Protein AF-A0AA88HJA5-F1 (afdb_monomer)

Solvent-accessible surface area (backbone atoms only — not comparable to full-atom values): 11827 Å² total; per-residue (Å²): 133,82,81,78,79,84,72,50,77,48,77,39,86,46,43,47,60,49,32,74,74,65,33,65,69,55,46,52,52,50,52,52,52,41,51,73,68,62,37,47,78,47,66,40,71,58,68,89,82,52,56,72,67,58,53,48,54,54,54,68,77,39,54,64,48,77,47,80,49,79,49,96,87,49,97,59,34,34,37,38,39,40,39,51,43,95,86,70,41,35,39,40,37,33,29,37,43,42,78,40,100,86,78,40,80,72,48,76,45,82,77,46,77,47,76,45,70,77,76,69,72,77,68,72,98,53,102,60,85,88,72,77,50,76,65,54,52,49,50,60,73,65,59,78,62,94,78,69,75,83,80,84,87,80,76,99,63,89,83,72,84,82,82,75,86,51,102,78,62,72,76,71,79,72,57,88,64,78,79,66,80,128

Foldseek 3Di:
DDPPPDAAEAEAAAPLVVCVVPNLVVSVVVVVVCVVVVHHYHHDYDCVSDDPVSVVVVVVPDQKDKDWDDDPPDPWTKIWIWGQDPVRKIKIWIWTFDQDPPPGTDDIDTPDIDTDPVPVPPPPPDPDDPDDDPVRVVVVVVDDDPPPDDPDDDDPDPPDPDDDDDPPPPPPPVPVCPPPDD

Mean predicted aligned error: 17.74 Å

Radius of gyration: 27.45 Å; Cα contacts (8 Å, |Δi|>4): 167; chains: 1; bounding box: 59×67×68 Å

Sequence (182 aa):
MQDVEERTLVIFDSLTTLIMSYGNEKVMSLLQVLLKAKAMIVGLVHPECHTAEFVSELMYISDCSVISKKRLNSNSNWIQIRWKKPSGKVTVQVESYKLDDLAGLVSSNVIGKEEQNDENEILPFSTFRLALSEKEELDRKQVVLPFTKKSIESQKTSSQIFYEPDAGDDFDEEDPDEDLTF

InterPro domains:
  IPR019519 Elongator complex protein 5 [PF10483] (78-164)
  IPR019519 Elongator complex protein 5 [PTHR15641] (5-180)
  IPR027417 P-loop containing nucleoside triphosphate hydrolase [G3DSA:3.40.50.300] (2-104)

Organism: Artemia franciscana (NCBI:txid6661)

Nearest PDB structures (foldseek):
  3nm7-assembly2_D  TM=6.108E-01  e=2.984E-01  Borreliella burgdorferi
  3od9-assembly1_B  TM=6.433E-01  e=8.656E-01  Aeromonas hydrophila subsp. hydrophila ATCC 7966
  7wzf-assembly1_A  TM=3.821E-01  e=1.029E-01  Streptomyces yunnanensis
  3nm7-assembly1_A  TM=4.440E-01  e=2.651E-01  Borreliella burgdorferi
  2xlb-assembly1_G  TM=5.382E-01  e=1.097E+00  Bacillus pumilus

pLDDT: mean 77.69, std 16.23, range [39.53, 96.19]

Structure (mmCIF, N/CA/C/O backbone):
data_AF-A0AA88HJA5-F1
#
_entry.id   AF-A0AA88HJA5-F1
#
loop_
_atom_site.group_PDB
_atom_site.id
_atom_site.type_symbol
_atom_site.label_atom_id
_atom_site.label_alt_id
_atom_site.label_comp_id
_atom_site.label_asym_id
_atom_site.label_entity_id
_atom_site.label_seq_id
_atom_site.pdbx_PDB_ins_code
_atom_site.Cartn_x
_atom_site.Cartn_y
_atom_site.Cartn_z
_atom_site.occupancy
_atom_site.B_iso_or_equiv
_atom_site.auth_seq_id
_atom_site.auth_comp_id
_atom_site.auth_asym_id
_atom_site.auth_atom_id
_atom_site.pdbx_PDB_model_num
ATOM 1 N N . MET A 1 1 ? -13.374 -23.616 21.818 1.00 39.53 1 MET A N 1
ATOM 2 C CA . MET A 1 1 ? -13.011 -23.797 20.399 1.00 39.53 1 MET A CA 1
ATOM 3 C C . MET A 1 1 ? -12.981 -22.399 19.819 1.00 39.53 1 MET A C 1
ATOM 5 O O . MET A 1 1 ? -14.013 -21.751 19.845 1.00 39.53 1 MET A O 1
ATOM 9 N N . GLN A 1 2 ? -11.798 -21.874 19.505 1.00 44.94 2 GLN A N 1
ATOM 10 C CA . GLN A 1 2 ? -11.658 -2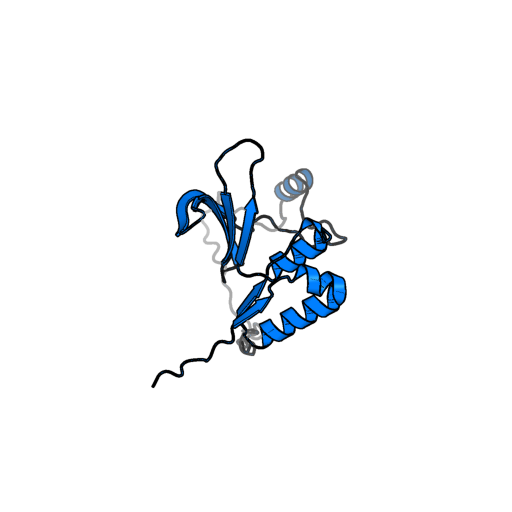0.556 18.883 1.00 44.94 2 GLN A CA 1
ATOM 11 C C . GLN A 1 2 ? -12.093 -20.699 17.425 1.00 44.94 2 GLN A C 1
ATOM 13 O O . GLN A 1 2 ? -11.523 -21.533 16.722 1.00 44.94 2 GLN A O 1
ATOM 18 N N . ASP A 1 3 ? -13.108 -19.942 17.009 1.00 48.34 3 ASP A N 1
ATOM 19 C CA . ASP A 1 3 ? -13.440 -19.782 15.595 1.00 48.34 3 ASP A CA 1
ATOM 20 C C . ASP A 1 3 ? -12.197 -19.262 14.875 1.00 48.34 3 ASP A C 1
ATOM 22 O O . ASP A 1 3 ? -11.698 -18.169 15.152 1.00 48.34 3 ASP A O 1
ATOM 26 N N . VAL A 1 4 ? -11.646 -20.084 13.987 1.00 58.47 4 VAL A N 1
ATOM 27 C CA . VAL A 1 4 ? -10.611 -19.646 13.059 1.00 58.47 4 VAL A CA 1
ATOM 28 C C . VAL A 1 4 ? -11.352 -18.877 11.973 1.00 58.47 4 VAL A C 1
ATOM 30 O O . VAL A 1 4 ? -11.908 -19.485 11.064 1.00 58.47 4 VAL A O 1
ATOM 33 N N . GLU A 1 5 ? -11.422 -17.550 12.105 1.00 69.00 5 GLU A N 1
ATOM 34 C CA . GLU A 1 5 ? -11.917 -16.675 11.037 1.00 69.00 5 GLU A CA 1
ATOM 35 C C . GLU A 1 5 ? -11.123 -16.965 9.756 1.00 69.00 5 GLU A C 1
ATOM 37 O O . GLU A 1 5 ? -9.925 -16.677 9.661 1.00 69.00 5 GLU A O 1
ATOM 42 N N . GLU A 1 6 ? -11.787 -17.559 8.770 1.00 77.25 6 GLU A N 1
ATOM 43 C CA . GLU A 1 6 ? -11.203 -17.844 7.468 1.00 77.25 6 GLU A CA 1
ATOM 44 C C . GLU A 1 6 ? -10.987 -16.517 6.725 1.00 77.25 6 GLU A C 1
ATOM 46 O O . GLU A 1 6 ? -11.921 -15.883 6.235 1.00 77.25 6 GLU A O 1
ATOM 51 N N . ARG A 1 7 ? -9.737 -16.040 6.693 1.00 82.12 7 ARG A N 1
ATOM 52 C CA . ARG A 1 7 ? -9.374 -14.796 6.002 1.00 82.12 7 ARG A CA 1
ATOM 53 C C . ARG A 1 7 ? -9.074 -15.080 4.537 1.00 82.12 7 ARG A C 1
ATOM 55 O O . ARG A 1 7 ? -8.151 -15.824 4.218 1.00 82.12 7 ARG A O 1
ATOM 62 N N . THR A 1 8 ? -9.820 -14.437 3.643 1.00 92.19 8 THR A N 1
ATOM 63 C CA . THR A 1 8 ? -9.588 -14.533 2.195 1.00 92.19 8 THR A CA 1
ATOM 64 C C . THR A 1 8 ? -8.423 -13.629 1.788 1.00 92.19 8 THR A C 1
ATOM 66 O O . THR A 1 8 ? -8.446 -12.432 2.071 1.00 92.19 8 THR A O 1
ATOM 69 N N . LEU A 1 9 ? -7.419 -14.190 1.106 1.00 94.62 9 LEU A N 1
ATOM 70 C CA . LEU A 1 9 ? -6.312 -13.449 0.495 1.00 94.62 9 LEU A CA 1
ATOM 71 C C . LEU A 1 9 ? -6.542 -13.336 -1.015 1.00 94.62 9 LEU A C 1
ATOM 73 O O . LEU A 1 9 ? -6.629 -14.345 -1.712 1.00 94.62 9 LEU A O 1
ATOM 77 N N . VAL A 1 10 ? -6.601 -12.108 -1.520 1.00 95.56 10 VAL A N 1
ATOM 78 C CA . VAL A 1 10 ? -6.720 -11.799 -2.946 1.00 95.56 10 VAL A CA 1
ATOM 79 C C . VAL A 1 10 ? -5.416 -11.171 -3.418 1.00 95.56 10 VAL A C 1
ATOM 81 O O . VAL A 1 10 ? -4.994 -10.134 -2.905 1.00 95.56 10 VAL A O 1
ATOM 84 N N . ILE A 1 11 ? -4.779 -11.802 -4.403 1.00 96.19 11 ILE A N 1
ATOM 85 C CA . ILE A 1 11 ? -3.526 -11.324 -4.989 1.00 96.19 11 ILE A CA 1
ATOM 86 C C . ILE A 1 11 ? -3.795 -10.879 -6.422 1.00 96.19 11 ILE A C 1
ATOM 88 O O . ILE A 1 11 ? -4.218 -11.677 -7.256 1.00 96.19 11 ILE A O 1
ATOM 92 N N . PHE A 1 12 ? -3.522 -9.609 -6.699 1.00 95.50 12 PHE A N 1
ATOM 93 C CA . PHE A 1 12 ? -3.486 -9.050 -8.042 1.00 95.50 12 PHE A CA 1
ATOM 94 C C . PHE A 1 12 ? -2.036 -9.019 -8.523 1.00 95.50 12 PHE A C 1
ATOM 96 O O . PHE A 1 12 ? -1.192 -8.328 -7.950 1.00 95.50 12 PHE A O 1
ATOM 103 N N . ASP A 1 13 ? -1.756 -9.757 -9.591 1.00 93.06 13 ASP A N 1
ATOM 104 C CA . ASP A 1 13 ? -0.453 -9.767 -10.258 1.00 93.06 13 ASP A CA 1
ATOM 105 C C . ASP A 1 13 ? -0.065 -8.378 -10.785 1.00 93.06 13 ASP A C 1
ATOM 107 O O 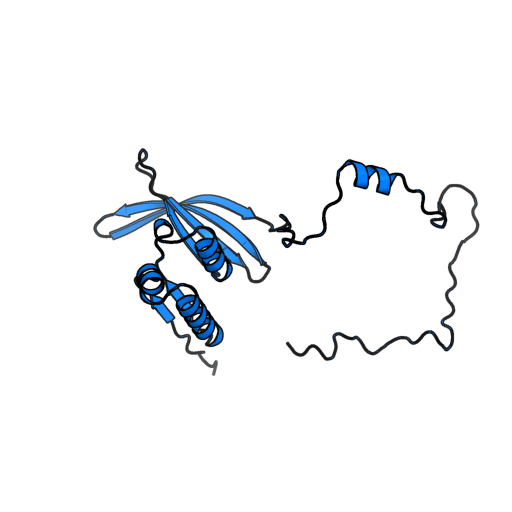. ASP A 1 13 ? 1.091 -7.983 -10.678 1.00 93.06 13 ASP A O 1
ATOM 111 N N . SER A 1 14 ? -1.038 -7.628 -11.310 1.00 94.81 14 SER A N 1
ATOM 112 C CA . SER A 1 14 ? -0.895 -6.253 -11.782 1.00 94.81 14 SER A CA 1
ATOM 113 C C . SER A 1 14 ? -2.222 -5.500 -11.653 1.00 94.81 14 SER A C 1
ATOM 115 O O . SER A 1 14 ? -3.123 -5.617 -12.490 1.00 94.81 14 SER A O 1
ATOM 117 N N . LEU A 1 15 ? -2.333 -4.649 -10.630 1.00 95.44 15 LEU A N 1
ATOM 118 C CA . LEU A 1 15 ? -3.435 -3.689 -10.539 1.00 95.44 15 LEU A CA 1
ATOM 119 C C . LEU A 1 15 ? -3.383 -2.691 -11.695 1.00 95.44 15 LEU A C 1
ATOM 121 O O . LEU A 1 15 ? -4.433 -2.290 -12.188 1.00 95.44 15 LEU A O 1
ATOM 125 N N . THR A 1 16 ? -2.191 -2.340 -12.182 1.00 96.00 16 THR A N 1
ATOM 126 C CA . THR A 1 16 ? -2.025 -1.430 -13.324 1.00 96.00 16 THR A CA 1
ATOM 127 C C . THR A 1 16 ? -2.775 -1.917 -14.557 1.00 96.00 16 THR A C 1
ATOM 129 O O . THR A 1 16 ? -3.513 -1.147 -15.169 1.00 96.00 16 THR A O 1
ATOM 132 N N . THR A 1 17 ? -2.668 -3.203 -14.890 1.00 95.75 17 THR A N 1
ATOM 133 C CA . THR A 1 17 ? -3.371 -3.782 -16.043 1.00 95.75 17 THR A CA 1
ATOM 134 C C . THR A 1 17 ? -4.886 -3.714 -15.861 1.00 95.75 17 THR A C 1
ATOM 136 O O . THR A 1 17 ? -5.613 -3.396 -16.806 1.00 95.75 17 THR A O 1
ATOM 139 N N . LEU A 1 18 ? -5.369 -3.957 -14.641 1.00 95.38 18 LEU A N 1
ATOM 140 C CA . LEU A 1 18 ? -6.788 -3.873 -14.311 1.00 95.38 18 LEU A CA 1
ATOM 141 C C . LEU A 1 18 ? -7.307 -2.432 -14.430 1.00 95.38 18 LEU A C 1
ATOM 143 O O . LEU A 1 18 ? -8.339 -2.197 -15.058 1.00 95.38 18 LEU A O 1
ATOM 147 N N . ILE A 1 19 ? -6.558 -1.468 -13.890 1.00 95.94 19 ILE A N 1
ATOM 148 C CA . ILE A 1 19 ? -6.876 -0.036 -13.939 1.00 95.94 19 ILE A CA 1
ATOM 149 C C . ILE A 1 19 ? -6.921 0.447 -15.390 1.00 95.94 19 ILE A C 1
ATOM 151 O O . ILE A 1 19 ? -7.875 1.112 -15.785 1.00 95.94 19 ILE A O 1
ATOM 155 N N . MET A 1 20 ? -5.943 0.062 -16.213 1.00 95.19 20 MET A N 1
ATOM 156 C CA . MET A 1 20 ? -5.907 0.435 -17.630 1.00 95.19 20 MET A CA 1
ATOM 157 C C . MET A 1 20 ? -7.040 -0.199 -18.450 1.00 95.19 20 MET A C 1
ATOM 159 O O . MET A 1 20 ? -7.506 0.408 -19.409 1.00 95.19 20 MET A O 1
ATOM 163 N N . SER A 1 21 ? -7.491 -1.403 -18.084 1.00 95.62 21 SER A N 1
ATOM 164 C CA . SER A 1 21 ? -8.523 -2.130 -18.838 1.00 95.62 21 SER A CA 1
ATOM 165 C C . SER A 1 21 ? -9.946 -1.707 -18.467 1.00 95.62 21 SER A C 1
ATOM 167 O O . SER A 1 21 ? -10.818 -1.635 -19.332 1.00 95.62 21 SER A O 1
ATOM 169 N N . TYR A 1 22 ? -10.199 -1.443 -17.182 1.00 95.56 22 TYR A N 1
ATOM 170 C CA . TYR A 1 22 ? -11.547 -1.207 -16.654 1.00 95.56 22 TYR A CA 1
ATOM 171 C C . TYR A 1 22 ? -11.779 0.228 -16.164 1.00 95.56 22 TYR A C 1
ATOM 173 O O . TYR A 1 22 ? -12.934 0.617 -15.973 1.00 95.56 22 TYR A O 1
ATOM 181 N N . GLY A 1 23 ? -10.718 1.022 -16.008 1.00 94.56 23 GLY A N 1
ATOM 182 C CA . GLY A 1 23 ? -10.760 2.392 -15.506 1.00 94.56 23 GLY A CA 1
ATOM 183 C C . GLY A 1 23 ? -10.659 2.493 -13.981 1.00 94.56 23 GLY A C 1
ATOM 184 O O . GLY A 1 23 ? -10.998 1.564 -13.243 1.00 94.56 23 GLY A O 1
ATOM 185 N N . ASN A 1 24 ? -10.218 3.664 -13.514 1.00 94.38 24 ASN A N 1
ATOM 186 C CA . ASN A 1 24 ? -9.942 3.963 -12.105 1.00 94.38 24 ASN A CA 1
ATOM 187 C C . ASN A 1 24 ? -11.153 3.694 -11.194 1.00 94.38 24 ASN A C 1
ATOM 189 O O . ASN A 1 24 ? -11.035 2.980 -10.201 1.00 94.38 24 ASN A O 1
ATOM 193 N N . GLU A 1 25 ? -12.331 4.208 -11.560 1.00 94.38 25 GLU A N 1
ATOM 194 C CA . GLU A 1 25 ? -13.544 4.133 -10.730 1.00 94.38 25 GLU A CA 1
ATOM 195 C C . GLU A 1 25 ? -13.999 2.693 -10.471 1.00 94.38 25 GLU A C 1
ATOM 197 O O . GLU A 1 25 ? -14.342 2.328 -9.343 1.00 94.38 25 GLU A O 1
ATOM 202 N N . LYS A 1 26 ? -13.973 1.846 -11.510 1.00 95.56 26 LYS A N 1
ATOM 203 C CA . LYS A 1 26 ? -14.399 0.446 -11.397 1.00 95.56 26 LYS A CA 1
ATOM 204 C C . LYS A 1 26 ? -13.441 -0.357 -10.531 1.00 95.56 26 LYS A C 1
ATOM 206 O O . LYS A 1 26 ? -13.893 -1.153 -9.711 1.00 95.56 26 LYS A O 1
ATOM 211 N N . VAL A 1 27 ? -12.136 -0.138 -10.691 1.00 95.88 27 VAL A N 1
ATOM 212 C CA . VAL A 1 27 ? -11.130 -0.831 -9.880 1.00 95.88 27 VAL A CA 1
ATOM 213 C C . VAL A 1 27 ? -11.191 -0.379 -8.427 1.00 95.88 27 VAL A C 1
ATOM 215 O O . VAL A 1 27 ? -11.201 -1.227 -7.542 1.00 95.88 27 VAL A O 1
ATOM 218 N N . MET A 1 28 ? -11.325 0.919 -8.158 1.00 94.75 28 MET A N 1
ATOM 219 C CA . MET A 1 28 ? -11.487 1.410 -6.786 1.00 94.75 28 MET A CA 1
ATOM 220 C C . MET A 1 28 ? -12.757 0.865 -6.132 1.00 94.75 28 MET A C 1
ATOM 222 O O . MET A 1 28 ? -12.713 0.420 -4.986 1.00 94.75 28 MET A O 1
ATOM 226 N N . SER A 1 29 ? -13.865 0.806 -6.873 1.00 95.50 29 SER A N 1
ATOM 227 C CA . SER A 1 29 ? -15.107 0.194 -6.389 1.00 95.50 29 SER A CA 1
ATOM 228 C C . SER A 1 29 ? -14.917 -1.290 -6.058 1.00 95.50 29 SER A C 1
ATOM 230 O O . SER A 1 29 ? -15.365 -1.748 -5.009 1.00 95.50 29 SER A O 1
ATOM 232 N N . LEU A 1 30 ? -14.209 -2.043 -6.909 1.00 95.94 30 LEU A N 1
ATOM 233 C CA . LEU A 1 30 ? -13.868 -3.445 -6.651 1.00 95.94 30 LEU A CA 1
ATOM 234 C C . LEU A 1 30 ? -13.026 -3.597 -5.377 1.00 95.94 30 LEU A C 1
ATOM 236 O O . LEU A 1 30 ? -13.350 -4.429 -4.531 1.00 95.94 30 LEU A O 1
ATOM 240 N N . LEU A 1 31 ? -11.976 -2.786 -5.218 1.00 95.38 31 LEU A N 1
ATOM 241 C CA . LEU A 1 31 ? -11.118 -2.815 -4.031 1.00 95.38 31 LEU A CA 1
ATOM 242 C C . LEU A 1 31 ? -11.922 -2.516 -2.763 1.00 95.38 31 LEU A C 1
ATOM 244 O O . LEU A 1 31 ? -11.797 -3.237 -1.779 1.00 95.38 31 LEU A O 1
ATOM 248 N N . GLN A 1 32 ? -12.811 -1.523 -2.796 1.00 94.12 32 GLN A N 1
ATOM 249 C CA . GLN A 1 32 ? -13.690 -1.210 -1.668 1.00 94.12 32 GLN A CA 1
ATOM 250 C C . GLN A 1 32 ? -14.650 -2.355 -1.327 1.00 94.12 32 GLN A C 1
ATOM 252 O O . GLN A 1 32 ? -14.888 -2.615 -0.150 1.00 94.12 32 GLN A O 1
ATOM 257 N N . VAL A 1 33 ? -15.203 -3.052 -2.325 1.00 95.25 33 VAL A N 1
ATOM 258 C CA . VAL A 1 33 ? -16.059 -4.229 -2.091 1.00 95.25 33 VAL A CA 1
ATOM 259 C C . VAL A 1 33 ? -15.271 -5.346 -1.406 1.00 95.25 33 VAL A C 1
ATOM 261 O O . VAL A 1 33 ? -15.756 -5.927 -0.437 1.00 95.25 33 VAL A O 1
ATOM 264 N N . LEU A 1 34 ? -14.043 -5.611 -1.856 1.00 94.12 34 LEU A N 1
ATOM 265 C CA . LEU A 1 34 ? -13.167 -6.615 -1.248 1.00 94.12 34 LEU A CA 1
ATOM 266 C C . LEU A 1 34 ? -12.757 -6.236 0.184 1.00 94.12 34 LEU A C 1
ATOM 268 O O . LEU A 1 34 ? -12.796 -7.082 1.076 1.00 94.12 34 LEU A O 1
ATOM 272 N N . LEU A 1 35 ? -12.441 -4.961 0.426 1.00 91.19 35 LEU A N 1
ATOM 273 C CA . LEU A 1 35 ? -12.139 -4.447 1.765 1.00 91.19 35 LEU A CA 1
ATOM 274 C C . LEU A 1 35 ? -13.346 -4.578 2.707 1.00 91.19 35 LEU A C 1
ATOM 276 O O . LEU A 1 35 ? -13.196 -5.038 3.836 1.00 91.19 35 LEU A O 1
ATOM 280 N N . LYS A 1 36 ? -14.561 -4.254 2.237 1.00 91.75 36 LYS A N 1
ATOM 281 C CA . LYS A 1 36 ? -15.810 -4.454 2.999 1.00 91.75 36 LYS A CA 1
ATOM 282 C C . LYS A 1 36 ? -16.066 -5.926 3.322 1.00 91.75 36 LYS A C 1
ATOM 284 O O . LYS A 1 36 ? -16.587 -6.234 4.388 1.00 91.75 36 LYS A O 1
ATOM 289 N N . ALA A 1 37 ? -15.660 -6.832 2.434 1.00 91.62 37 ALA A N 1
ATOM 290 C CA . ALA A 1 37 ? -15.698 -8.273 2.665 1.00 91.62 37 ALA A CA 1
ATOM 291 C C . ALA A 1 37 ? -14.581 -8.779 3.603 1.00 91.62 37 ALA A C 1
ATOM 293 O O . ALA A 1 37 ? -14.423 -9.988 3.756 1.00 91.62 37 ALA A O 1
ATOM 294 N N . LYS A 1 38 ? -13.803 -7.880 4.229 1.00 90.06 38 LYS A N 1
ATOM 295 C CA . LYS A 1 38 ? -12.662 -8.191 5.106 1.00 90.06 38 LYS A CA 1
ATOM 296 C C . LYS A 1 38 ? -11.577 -9.041 4.420 1.00 90.06 38 LYS A C 1
ATOM 298 O O . LYS A 1 38 ? -10.855 -9.783 5.088 1.00 90.06 38 LYS A O 1
ATOM 303 N N . ALA A 1 39 ? -11.449 -8.941 3.094 1.00 92.31 39 ALA A N 1
ATOM 304 C CA . ALA A 1 39 ? -10.396 -9.627 2.354 1.00 92.31 39 ALA A CA 1
ATOM 305 C C . ALA A 1 39 ? -9.048 -8.909 2.527 1.00 92.31 39 ALA A C 1
ATOM 307 O O . ALA A 1 39 ? -8.971 -7.681 2.494 1.00 92.31 39 ALA A O 1
ATOM 308 N N . MET A 1 40 ? -7.968 -9.681 2.655 1.00 93.31 40 MET A N 1
ATOM 309 C CA . MET A 1 40 ? -6.608 -9.161 2.552 1.00 93.31 40 MET A CA 1
ATOM 310 C C . MET A 1 40 ? -6.252 -9.023 1.075 1.00 93.31 40 MET A C 1
ATOM 312 O O . MET A 1 40 ? -6.361 -9.989 0.322 1.00 93.31 40 MET A O 1
ATOM 316 N N . ILE A 1 41 ? -5.823 -7.834 0.658 1.00 95.25 41 ILE A N 1
ATOM 317 C CA . ILE A 1 41 ? -5.521 -7.538 -0.743 1.00 95.25 41 ILE A CA 1
ATOM 318 C C . ILE A 1 41 ? -4.033 -7.242 -0.885 1.00 95.25 41 ILE A C 1
ATOM 320 O O . ILE A 1 41 ? -3.492 -6.394 -0.178 1.00 95.25 41 ILE A O 1
ATOM 324 N N . VAL A 1 42 ? -3.379 -7.913 -1.829 1.00 95.94 42 VAL A N 1
ATOM 325 C CA . VAL A 1 42 ? -1.999 -7.626 -2.235 1.00 95.94 42 VAL A CA 1
ATOM 326 C C . VAL A 1 42 ? -2.000 -7.357 -3.732 1.00 95.94 42 VAL A C 1
ATOM 328 O O . VAL A 1 42 ? -2.508 -8.168 -4.499 1.00 95.94 42 VAL A O 1
ATOM 331 N N . GLY A 1 43 ? -1.451 -6.222 -4.161 1.00 94.56 43 GLY A N 1
ATOM 332 C CA . GLY A 1 43 ? -1.435 -5.849 -5.573 1.00 94.56 43 GLY A CA 1
ATOM 333 C C . GLY A 1 43 ? -0.157 -5.130 -5.978 1.00 94.56 43 GLY A C 1
ATOM 334 O O . GLY A 1 43 ? 0.342 -4.281 -5.240 1.00 94.56 43 GLY A O 1
ATOM 335 N N . LEU A 1 44 ? 0.360 -5.461 -7.162 1.00 95.44 44 LEU A N 1
ATOM 336 C CA . LEU A 1 44 ? 1.473 -4.747 -7.788 1.00 95.44 44 LEU A CA 1
ATOM 337 C C . LEU A 1 44 ? 0.951 -3.556 -8.598 1.00 95.44 44 LEU A C 1
ATOM 339 O O . LEU A 1 44 ? 0.012 -3.696 -9.383 1.00 95.44 44 LEU A O 1
ATOM 343 N N . VAL A 1 45 ? 1.583 -2.395 -8.445 1.00 94.88 45 VAL A N 1
ATOM 344 C CA . VAL A 1 45 ? 1.233 -1.171 -9.176 1.00 94.88 45 VAL A CA 1
ATOM 345 C C . VAL A 1 45 ? 2.501 -0.562 -9.757 1.00 94.88 45 VAL A C 1
ATOM 347 O O . VAL A 1 45 ? 3.487 -0.384 -9.042 1.00 94.88 45 VAL A O 1
ATOM 350 N N . HIS A 1 46 ? 2.452 -0.202 -11.036 1.00 93.75 46 HIS A N 1
ATOM 351 C CA . HIS A 1 46 ? 3.448 0.630 -11.702 1.00 93.75 46 HIS A CA 1
ATOM 352 C C . HIS A 1 46 ? 2.975 2.091 -11.676 1.00 93.75 46 HIS A C 1
ATOM 354 O O . HIS A 1 46 ? 2.097 2.461 -12.464 1.00 93.75 46 HIS A O 1
ATOM 360 N N . PRO A 1 47 ? 3.483 2.929 -10.750 1.00 92.44 47 PRO A N 1
ATOM 361 C CA . PRO A 1 47 ? 2.982 4.290 -10.559 1.00 92.44 47 PRO A CA 1
ATOM 362 C C . PRO A 1 47 ? 3.189 5.182 -11.790 1.00 92.44 47 PRO A C 1
ATOM 364 O O . PRO A 1 47 ? 2.435 6.128 -11.984 1.00 92.44 47 PRO A O 1
ATOM 367 N N . GLU A 1 48 ? 4.156 4.865 -12.652 1.00 92.75 48 GLU A N 1
ATOM 368 C CA . GLU A 1 48 ? 4.446 5.603 -13.885 1.00 92.75 48 GLU A CA 1
ATOM 369 C C . GLU A 1 48 ? 3.325 5.498 -14.932 1.00 92.75 48 GLU A C 1
ATOM 371 O O . GLU A 1 48 ? 3.282 6.290 -15.872 1.00 92.75 48 GLU A O 1
ATOM 376 N N . CYS A 1 49 ? 2.414 4.532 -14.785 1.00 94.00 49 CYS A N 1
ATOM 377 C CA . CYS A 1 49 ? 1.282 4.327 -15.686 1.00 94.00 49 CYS A CA 1
ATOM 378 C C . CYS A 1 49 ? 0.013 5.091 -15.264 1.00 94.00 49 CYS A C 1
ATOM 380 O O . CYS A 1 49 ? -1.010 4.982 -15.942 1.00 94.00 49 CYS A O 1
ATOM 382 N N . HIS A 1 50 ? 0.049 5.838 -14.156 1.00 94.12 50 HIS A N 1
ATOM 383 C CA . HIS A 1 50 ? -1.123 6.482 -13.560 1.00 94.12 50 HIS A CA 1
ATOM 384 C C . HIS A 1 50 ? -0.845 7.945 -13.190 1.00 94.12 50 HIS A C 1
ATOM 386 O O . HIS A 1 50 ? 0.305 8.380 -13.131 1.00 94.12 50 HIS A O 1
ATOM 392 N N . THR A 1 51 ? -1.900 8.726 -12.938 1.00 94.00 51 THR A N 1
ATOM 393 C CA . THR A 1 51 ? -1.729 10.100 -12.448 1.00 94.00 51 THR A CA 1
ATOM 394 C C . THR A 1 51 ? -1.288 10.102 -10.986 1.00 94.00 51 THR A C 1
ATOM 396 O O . THR A 1 51 ? -1.605 9.190 -10.218 1.00 94.00 51 THR A O 1
ATOM 399 N N . ALA A 1 52 ? -0.564 11.148 -10.585 1.00 92.56 52 ALA A N 1
ATOM 400 C CA . ALA A 1 52 ? -0.097 11.289 -9.210 1.00 92.56 52 ALA A CA 1
ATOM 401 C C . ALA A 1 52 ? -1.258 11.374 -8.204 1.00 92.56 52 ALA A C 1
ATOM 403 O O . ALA A 1 52 ? -1.123 10.864 -7.089 1.00 92.56 52 ALA A O 1
ATOM 404 N N . GLU A 1 53 ? -2.401 11.961 -8.592 1.00 93.62 53 GLU A N 1
ATOM 405 C CA . GLU A 1 53 ? -3.587 11.995 -7.729 1.00 93.62 53 GLU A CA 1
ATOM 406 C C . GLU A 1 53 ? -4.101 10.578 -7.460 1.00 93.62 53 GLU A C 1
ATOM 408 O O . GLU A 1 53 ? -4.254 10.184 -6.307 1.00 93.62 53 GLU A O 1
ATOM 413 N N . PHE A 1 54 ? -4.259 9.766 -8.508 1.00 91.81 54 PHE A N 1
ATOM 414 C CA . PHE A 1 54 ? -4.779 8.408 -8.369 1.00 91.81 54 PHE A CA 1
ATOM 415 C C . PHE A 1 54 ? -3.845 7.490 -7.567 1.00 91.81 54 PHE A C 1
ATOM 417 O O . PHE A 1 54 ? -4.291 6.705 -6.732 1.00 91.81 54 PHE A O 1
ATOM 424 N N . VAL A 1 55 ? -2.528 7.601 -7.767 1.00 92.50 55 VAL A N 1
ATOM 425 C CA . VAL A 1 55 ? -1.553 6.852 -6.952 1.00 92.50 55 VAL A CA 1
ATOM 426 C C . VAL A 1 55 ? -1.653 7.260 -5.477 1.00 92.50 55 VAL A C 1
ATOM 428 O O . VAL A 1 55 ? -1.511 6.415 -4.594 1.00 92.50 55 VAL A O 1
ATOM 431 N N . SER A 1 56 ? -1.941 8.534 -5.199 1.00 91.62 56 SER A N 1
ATOM 432 C CA . SER A 1 56 ? -2.147 9.030 -3.834 1.00 91.62 56 SER A CA 1
ATOM 433 C C . SER A 1 56 ? -3.430 8.477 -3.207 1.00 91.62 56 SER A C 1
ATOM 435 O O . SER A 1 56 ? -3.397 8.060 -2.050 1.00 91.62 56 SER A O 1
ATOM 437 N N . GLU A 1 57 ? -4.525 8.385 -3.966 1.00 91.81 57 GLU A N 1
ATOM 438 C CA . GLU A 1 57 ? -5.764 7.720 -3.530 1.00 91.81 57 GLU A CA 1
ATOM 439 C C . GLU A 1 57 ? -5.532 6.240 -3.205 1.00 91.81 57 GLU A C 1
ATOM 441 O O . GLU A 1 57 ? -5.984 5.744 -2.170 1.00 91.81 57 GLU A O 1
ATOM 446 N N . LEU A 1 58 ? -4.772 5.537 -4.049 1.00 92.12 58 LEU A N 1
ATOM 447 C CA . LEU A 1 58 ? -4.450 4.128 -3.838 1.00 92.12 58 LEU A CA 1
ATOM 448 C C . LEU A 1 58 ? -3.580 3.922 -2.589 1.00 92.12 58 LEU A C 1
ATOM 450 O O . LEU A 1 58 ? -3.815 2.998 -1.813 1.00 92.12 58 LEU A O 1
ATOM 454 N N . MET A 1 59 ? -2.610 4.812 -2.352 1.00 90.62 59 MET A N 1
ATOM 455 C CA . MET A 1 59 ? -1.820 4.808 -1.117 1.00 90.62 59 MET A CA 1
ATOM 456 C C . MET A 1 59 ? -2.675 5.117 0.116 1.00 90.62 59 MET A C 1
ATOM 458 O O . MET A 1 59 ? -2.444 4.528 1.170 1.00 90.62 59 MET A O 1
ATOM 462 N N . TYR A 1 60 ? -3.660 6.010 -0.000 1.00 89.56 60 TYR A N 1
ATOM 463 C CA . TYR A 1 60 ? -4.529 6.398 1.111 1.00 89.56 60 TYR A CA 1
ATOM 464 C C . TYR A 1 60 ? -5.387 5.236 1.629 1.00 89.56 60 TYR A C 1
ATOM 466 O O . TYR A 1 60 ? -5.555 5.092 2.848 1.00 89.56 60 TYR A O 1
ATOM 474 N N . ILE A 1 61 ? -5.902 4.403 0.715 1.00 90.56 61 ILE A N 1
ATOM 475 C CA . ILE A 1 61 ? -6.688 3.211 1.066 1.00 90.56 61 ILE A CA 1
ATOM 476 C C . ILE A 1 61 ? -5.822 2.015 1.484 1.00 90.56 61 ILE A C 1
ATOM 478 O O . ILE A 1 61 ? -6.349 1.052 2.032 1.00 90.56 61 ILE A O 1
ATOM 482 N N . SER A 1 62 ? -4.513 2.050 1.219 1.00 91.38 62 SER A N 1
ATOM 483 C CA . SER A 1 62 ? -3.595 0.970 1.584 1.00 91.38 62 SER A CA 1
ATOM 484 C C . SER A 1 62 ? -3.133 1.078 3.040 1.00 91.38 62 SER A C 1
ATOM 486 O O . SER A 1 62 ? -2.715 2.145 3.493 1.00 91.38 62 SER A O 1
ATOM 488 N N . ASP A 1 63 ? -3.127 -0.045 3.758 1.00 93.00 63 ASP A N 1
ATOM 489 C CA . ASP A 1 63 ? -2.532 -0.119 5.102 1.00 93.00 63 ASP A CA 1
ATOM 490 C C . ASP A 1 63 ? -1.001 -0.189 5.048 1.00 93.00 63 ASP A C 1
ATOM 492 O O . ASP A 1 63 ? -0.296 0.268 5.951 1.00 93.00 63 ASP A O 1
ATOM 496 N N . CYS A 1 64 ? -0.466 -0.771 3.975 1.00 93.38 64 CYS A N 1
ATOM 497 C CA . CYS A 1 64 ? 0.959 -0.947 3.761 1.00 93.38 64 CYS A CA 1
ATOM 498 C C . CYS A 1 64 ? 1.295 -0.749 2.284 1.00 93.38 64 CYS A C 1
ATOM 500 O O . CYS A 1 64 ? 0.633 -1.303 1.408 1.00 93.38 64 CYS A O 1
ATOM 502 N N . SER A 1 65 ? 2.362 -0.002 2.011 1.00 93.00 65 SER A N 1
ATOM 503 C CA . SER A 1 65 ? 2.951 0.094 0.676 1.00 93.00 65 SER A CA 1
ATOM 504 C C . SER A 1 65 ? 4.451 -0.169 0.728 1.00 93.00 65 SER A C 1
ATOM 506 O O . SER A 1 65 ? 5.151 0.263 1.648 1.00 93.00 65 SER A O 1
ATOM 508 N N . VAL A 1 66 ? 4.942 -0.894 -0.277 1.00 93.00 66 VAL A N 1
ATOM 509 C CA . VAL A 1 66 ? 6.362 -1.206 -0.458 1.00 93.00 66 VAL A CA 1
ATOM 510 C C . VAL A 1 66 ? 6.794 -0.658 -1.808 1.00 93.00 66 VAL A C 1
ATOM 512 O O . VAL A 1 66 ? 6.324 -1.100 -2.852 1.00 93.00 66 VAL A O 1
ATOM 515 N N . ILE A 1 67 ? 7.691 0.320 -1.785 1.00 90.94 67 ILE A N 1
ATOM 516 C CA . ILE A 1 67 ? 8.185 1.007 -2.974 1.00 90.94 67 ILE A CA 1
ATOM 517 C C . ILE A 1 67 ? 9.639 0.602 -3.179 1.00 90.94 67 ILE A C 1
ATOM 519 O O . ILE A 1 67 ? 10.510 0.951 -2.381 1.00 90.94 67 ILE A O 1
ATOM 523 N N . SER A 1 68 ? 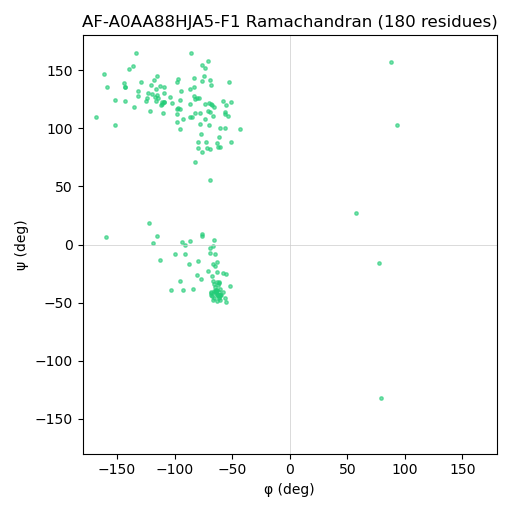9.911 -0.121 -4.262 1.00 85.75 68 SER A N 1
ATOM 524 C CA . SER A 1 68 ? 11.276 -0.450 -4.670 1.00 85.75 68 SER A CA 1
ATOM 525 C C . SER A 1 68 ? 11.870 0.708 -5.464 1.00 85.75 68 SER A C 1
ATOM 527 O O . SER A 1 68 ? 11.264 1.168 -6.431 1.00 85.75 68 SER A O 1
ATOM 529 N N . LYS A 1 69 ? 13.061 1.182 -5.083 1.00 80.69 69 LYS A N 1
ATOM 530 C CA . LYS A 1 69 ? 13.801 2.177 -5.866 1.00 80.69 69 LYS A CA 1
ATOM 531 C C . LYS A 1 69 ? 15.195 1.650 -6.181 1.00 80.69 69 LYS A C 1
ATOM 533 O O . LYS A 1 69 ? 15.984 1.327 -5.294 1.00 80.69 69 LYS A O 1
ATOM 538 N N . LYS A 1 70 ? 15.521 1.603 -7.472 1.00 70.75 70 LYS A N 1
ATOM 539 C CA . LYS A 1 70 ? 16.867 1.277 -7.950 1.00 70.75 70 LYS A CA 1
ATOM 540 C C . LYS A 1 70 ? 17.632 2.572 -8.198 1.00 70.75 70 LYS A C 1
ATOM 542 O O . LYS A 1 70 ? 17.181 3.429 -8.955 1.00 70.75 70 LYS A O 1
ATOM 547 N N . ARG A 1 71 ? 18.796 2.740 -7.570 1.00 62.94 71 ARG A N 1
ATOM 548 C CA . ARG A 1 71 ? 19.676 3.880 -7.861 1.00 62.94 71 ARG A CA 1
ATOM 549 C C . ARG A 1 71 ? 20.500 3.546 -9.103 1.00 62.94 71 ARG A C 1
ATOM 551 O O . ARG A 1 71 ? 21.203 2.544 -9.098 1.00 62.94 71 ARG A O 1
ATOM 558 N N . LEU A 1 72 ? 20.462 4.394 -10.136 1.00 56.53 72 LEU A N 1
ATOM 559 C CA . LEU A 1 72 ? 21.208 4.151 -11.383 1.00 56.53 72 LEU A CA 1
ATOM 560 C C . LEU A 1 72 ? 22.732 4.004 -11.173 1.00 56.53 72 LEU A C 1
ATOM 562 O O . LEU A 1 72 ? 23.381 3.333 -11.965 1.00 56.53 72 LEU A O 1
ATOM 566 N N . ASN A 1 73 ? 23.291 4.570 -10.091 1.00 56.38 73 ASN A N 1
ATOM 567 C CA . A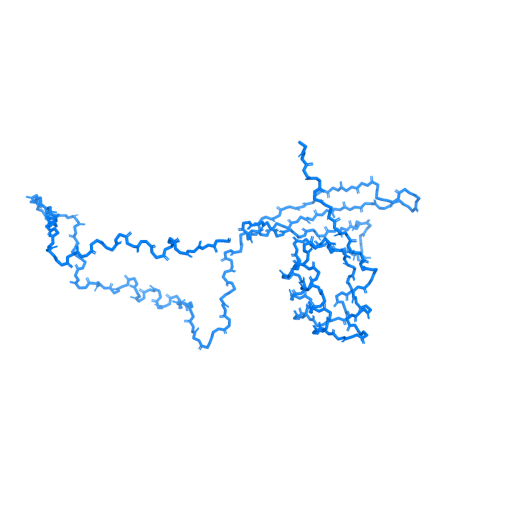SN A 1 73 ? 24.744 4.687 -9.881 1.00 56.38 73 ASN A CA 1
ATOM 568 C C . ASN A 1 73 ? 25.263 4.034 -8.578 1.00 56.38 73 ASN A C 1
ATOM 570 O O . ASN A 1 73 ? 26.336 4.391 -8.100 1.00 56.38 73 ASN A O 1
ATOM 574 N N . SER A 1 74 ? 24.512 3.128 -7.944 1.00 59.91 74 SER A N 1
ATOM 575 C CA . SER A 1 74 ? 24.969 2.424 -6.734 1.00 59.91 74 SER A CA 1
ATOM 576 C C . SER A 1 74 ? 24.473 0.982 -6.741 1.00 59.91 74 SER A C 1
ATOM 578 O O . SER A 1 74 ? 23.298 0.749 -7.003 1.00 59.91 74 SER A O 1
ATOM 580 N N . ASN A 1 75 ? 25.342 0.026 -6.395 1.00 61.94 75 ASN A N 1
ATOM 581 C CA . ASN A 1 75 ? 24.993 -1.398 -6.242 1.00 61.94 75 ASN A CA 1
ATOM 582 C C . ASN A 1 75 ? 24.028 -1.685 -5.072 1.00 61.94 75 ASN A C 1
ATOM 584 O O . ASN A 1 75 ? 23.744 -2.845 -4.781 1.00 61.94 75 ASN A O 1
ATOM 588 N N . SER A 1 76 ? 23.547 -0.658 -4.374 1.00 68.00 76 SER A N 1
ATOM 589 C CA . SER A 1 76 ? 22.637 -0.800 -3.243 1.00 68.00 76 SER A CA 1
ATOM 590 C C . SER A 1 76 ? 21.198 -0.584 -3.702 1.00 68.00 76 SER A C 1
ATOM 592 O O . SER A 1 76 ? 20.772 0.551 -3.934 1.00 68.00 76 SER A O 1
ATOM 594 N N . ASN A 1 77 ? 20.442 -1.676 -3.811 1.00 82.69 77 ASN A N 1
ATOM 595 C CA . ASN A 1 77 ? 18.992 -1.601 -3.934 1.00 82.69 77 ASN A CA 1
ATOM 596 C C . ASN A 1 77 ? 18.396 -1.236 -2.576 1.00 82.69 77 ASN A C 1
ATOM 598 O O . ASN A 1 77 ? 18.904 -1.661 -1.533 1.00 82.69 77 ASN A O 1
ATOM 602 N N . TRP A 1 78 ? 17.318 -0.460 -2.584 1.00 85.56 78 TRP A N 1
ATOM 603 C CA . TRP A 1 78 ? 16.590 -0.155 -1.366 1.00 85.56 78 TRP A CA 1
ATOM 604 C C . TRP A 1 78 ? 15.086 -0.173 -1.598 1.00 85.56 78 TRP A C 1
ATOM 606 O O . TRP A 1 78 ? 14.591 0.063 -2.704 1.00 85.56 78 TRP A O 1
ATOM 616 N N . ILE A 1 79 ? 14.372 -0.502 -0.533 1.00 89.88 79 ILE A N 1
ATOM 617 C CA . ILE A 1 79 ? 12.922 -0.448 -0.451 1.00 89.88 79 ILE A CA 1
ATOM 618 C C . ILE A 1 79 ? 12.526 0.600 0.576 1.00 89.88 79 ILE A C 1
ATOM 620 O O . ILE A 1 79 ? 13.192 0.784 1.594 1.00 89.88 79 ILE A O 1
ATOM 624 N N . GLN A 1 80 ? 11.424 1.278 0.296 1.00 91.00 80 GLN A N 1
ATOM 625 C CA . GLN A 1 80 ? 10.721 2.101 1.258 1.00 91.00 80 GLN A CA 1
ATOM 626 C C . GLN A 1 80 ? 9.421 1.407 1.615 1.00 91.00 80 GLN A C 1
ATOM 628 O O . GLN A 1 80 ? 8.596 1.135 0.748 1.00 91.00 80 GLN A O 1
ATOM 633 N N . ILE A 1 81 ? 9.246 1.145 2.893 1.00 92.38 81 ILE A N 1
ATOM 634 C CA . ILE A 1 81 ? 8.077 0.503 3.453 1.00 92.38 81 ILE A CA 1
ATOM 635 C C . ILE A 1 81 ? 7.311 1.577 4.230 1.00 92.38 81 ILE A C 1
ATOM 637 O O . ILE A 1 81 ? 7.870 2.208 5.124 1.00 92.38 81 ILE A O 1
ATOM 641 N N . ARG A 1 82 ? 6.045 1.811 3.884 1.00 93.50 82 ARG A N 1
ATOM 642 C CA . ARG A 1 82 ? 5.152 2.756 4.573 1.00 93.50 82 ARG A CA 1
ATOM 643 C C . ARG A 1 82 ? 3.999 1.980 5.192 1.00 93.50 82 ARG A C 1
ATOM 645 O O . ARG A 1 82 ? 3.292 1.291 4.465 1.00 93.50 82 ARG A O 1
ATOM 652 N N . TRP A 1 83 ? 3.809 2.104 6.504 1.00 93.31 83 TRP A N 1
ATOM 653 C CA . TRP A 1 83 ? 2.730 1.456 7.260 1.00 93.31 83 TRP A CA 1
ATOM 654 C C . TRP A 1 83 ? 1.799 2.503 7.861 1.00 93.31 83 TRP A C 1
ATOM 656 O O . TRP A 1 83 ? 2.273 3.446 8.494 1.00 93.31 83 TRP A O 1
ATOM 666 N N . LYS A 1 84 ? 0.489 2.300 7.725 1.00 91.81 84 LYS A N 1
ATOM 667 C CA . LYS A 1 84 ? -0.562 3.068 8.393 1.00 91.81 84 LYS A CA 1
ATOM 668 C C . LYS A 1 84 ? -1.023 2.286 9.621 1.00 91.81 84 LYS A C 1
ATOM 670 O O . LYS A 1 84 ? -1.561 1.188 9.509 1.00 91.81 84 LYS A O 1
ATOM 675 N N . LYS A 1 85 ? -0.748 2.809 10.817 1.00 87.56 85 LYS A N 1
ATOM 676 C CA . LYS A 1 85 ? -1.187 2.182 12.071 1.00 87.56 85 LYS A CA 1
ATOM 677 C C . LYS A 1 85 ? -2.687 2.447 12.282 1.00 87.56 85 LYS A C 1
ATOM 679 O O . LYS A 1 85 ? -3.170 3.499 11.862 1.00 87.56 85 LYS A O 1
ATOM 684 N N . PRO A 1 86 ? -3.407 1.584 13.026 1.00 82.75 86 PRO A N 1
ATOM 685 C CA . PRO A 1 86 ? -4.801 1.841 13.410 1.00 82.75 86 PRO A CA 1
ATOM 686 C C . PRO A 1 86 ? -5.001 3.172 14.149 1.00 82.75 86 PRO A C 1
ATOM 688 O O . PRO A 1 86 ? -6.069 3.762 14.083 1.00 82.75 86 PRO A O 1
ATOM 691 N N . SER A 1 87 ? -3.953 3.684 14.805 1.00 80.81 87 SER A N 1
ATOM 692 C CA . SER A 1 87 ? -3.952 4.990 15.473 1.00 80.81 87 SER A CA 1
ATOM 693 C C . SER A 1 87 ? -3.841 6.188 14.513 1.00 80.81 87 SER A C 1
ATOM 695 O O . SER A 1 87 ? -3.518 7.283 14.960 1.00 80.81 87 SER A O 1
ATOM 697 N N . GLY A 1 88 ? -3.937 5.977 13.197 1.00 79.50 88 GLY A N 1
ATOM 698 C CA . GLY A 1 88 ? -3.737 6.999 12.163 1.00 79.50 88 GLY A CA 1
ATOM 699 C C . GLY A 1 88 ? -2.274 7.359 11.874 1.00 79.50 88 GLY A C 1
ATOM 700 O O . GLY A 1 88 ? -1.988 7.921 10.826 1.00 79.50 88 GLY A O 1
ATOM 701 N N . LYS A 1 89 ? -1.328 6.992 12.749 1.00 86.69 89 LYS A N 1
ATOM 702 C CA . LYS A 1 89 ? 0.101 7.304 12.580 1.00 86.69 89 LYS A CA 1
ATOM 703 C C . LYS A 1 89 ? 0.719 6.538 11.414 1.00 86.69 89 LYS A C 1
ATOM 705 O O . LYS A 1 89 ? 0.547 5.319 11.317 1.00 86.69 89 LYS A O 1
ATOM 710 N N . VAL A 1 90 ? 1.537 7.219 10.615 1.00 89.31 90 VAL A N 1
ATOM 711 C CA . VAL A 1 90 ? 2.262 6.613 9.495 1.00 89.31 90 VAL A CA 1
ATOM 712 C C . VAL A 1 90 ? 3.737 6.418 9.849 1.00 89.31 90 VAL A C 1
ATOM 714 O O . VAL A 1 90 ? 4.440 7.331 10.274 1.00 89.31 90 VAL A O 1
ATOM 717 N N . THR A 1 91 ? 4.237 5.194 9.684 1.00 91.75 91 THR A N 1
ATOM 718 C CA . THR A 1 91 ? 5.659 4.869 9.872 1.00 91.75 91 THR A CA 1
ATOM 719 C C . THR A 1 91 ? 6.301 4.576 8.527 1.00 91.75 91 THR A C 1
ATOM 721 O O . THR A 1 91 ? 5.775 3.777 7.753 1.00 91.75 91 THR A O 1
ATOM 724 N N . VAL A 1 92 ? 7.445 5.205 8.258 1.00 91.69 92 VAL A N 1
ATOM 725 C CA . VAL A 1 92 ? 8.234 4.987 7.045 1.00 91.69 92 VAL A CA 1
ATOM 726 C C . VAL A 1 92 ? 9.569 4.358 7.423 1.00 91.69 92 VAL A C 1
ATOM 728 O O . VAL A 1 92 ? 10.312 4.873 8.255 1.00 91.69 92 VAL A O 1
ATOM 731 N N . GLN A 1 93 ? 9.880 3.227 6.803 1.00 90.62 93 GLN A N 1
ATOM 732 C CA . GLN A 1 93 ? 11.111 2.477 7.005 1.00 90.62 93 GLN A CA 1
ATOM 733 C C . GLN A 1 93 ? 11.822 2.302 5.668 1.00 90.62 93 GLN A C 1
ATOM 735 O O . GLN A 1 93 ? 11.216 1.901 4.679 1.00 90.62 93 GLN A O 1
ATOM 740 N N . VAL A 1 94 ? 13.112 2.613 5.630 1.00 89.75 94 VAL A N 1
ATOM 741 C CA . VAL A 1 94 ? 13.958 2.445 4.449 1.00 89.75 94 VAL A CA 1
ATOM 742 C C . VAL A 1 94 ? 14.946 1.326 4.723 1.00 89.75 94 VAL A C 1
ATOM 744 O O . VAL A 1 94 ? 15.728 1.404 5.672 1.00 89.75 94 VAL A O 1
ATOM 747 N N . GLU A 1 95 ? 14.939 0.299 3.879 1.00 89.62 95 GLU A N 1
ATOM 748 C CA . GLU A 1 95 ? 15.861 -0.831 3.977 1.00 89.62 95 GLU A CA 1
ATOM 749 C C . GLU A 1 95 ? 16.702 -0.965 2.716 1.00 89.62 95 GLU A C 1
ATOM 751 O O . GLU A 1 95 ? 16.188 -0.877 1.604 1.00 89.62 95 GLU A O 1
ATOM 756 N N . SER A 1 96 ? 17.995 -1.228 2.883 1.00 86.69 96 SER A N 1
ATOM 757 C CA . SER A 1 96 ? 18.839 -1.724 1.793 1.00 86.69 96 SER A CA 1
ATOM 758 C C . SER A 1 96 ? 18.672 -3.224 1.691 1.00 86.69 96 SER A C 1
ATOM 760 O O . SER A 1 96 ? 18.589 -3.899 2.717 1.00 86.69 96 SER A O 1
ATOM 762 N N . TYR A 1 97 ? 18.678 -3.751 0.473 1.00 83.94 97 TYR A N 1
ATOM 763 C CA . TYR A 1 97 ? 18.617 -5.185 0.260 1.00 83.94 97 TYR A CA 1
ATOM 764 C C . TYR A 1 97 ? 19.590 -5.663 -0.813 1.00 83.94 97 TYR A C 1
ATOM 766 O O . TYR A 1 97 ? 19.966 -4.927 -1.729 1.00 83.94 97 TYR A O 1
ATOM 774 N N . LYS A 1 98 ? 19.989 -6.930 -0.688 1.00 80.94 98 LYS A N 1
ATOM 775 C CA . LYS A 1 98 ? 20.759 -7.660 -1.697 1.00 80.94 98 LYS A CA 1
ATOM 776 C C . LYS A 1 98 ? 19.958 -8.868 -2.154 1.00 80.94 98 LYS A C 1
ATOM 778 O O . LYS A 1 98 ? 19.470 -9.631 -1.320 1.00 80.94 98 LYS A O 1
ATOM 783 N N . LEU A 1 99 ? 19.824 -9.002 -3.467 1.00 79.75 99 LEU A N 1
ATOM 784 C CA . LEU A 1 99 ? 19.248 -10.176 -4.110 1.00 79.75 99 LEU A CA 1
ATOM 785 C C . LEU A 1 99 ? 20.387 -11.079 -4.581 1.00 79.75 99 LEU A C 1
ATOM 787 O O . LEU A 1 99 ? 21.396 -10.578 -5.077 1.00 79.75 99 LEU A O 1
ATOM 791 N N . ASP A 1 100 ? 20.203 -12.379 -4.414 1.00 78.44 100 ASP A N 1
ATOM 792 C CA . ASP A 1 100 ? 20.952 -13.418 -5.109 1.00 78.44 100 ASP A CA 1
ATOM 793 C C . ASP A 1 100 ? 20.004 -14.080 -6.103 1.00 78.44 100 ASP A C 1
ATOM 795 O O . ASP A 1 100 ? 18.850 -14.369 -5.776 1.00 78.44 100 ASP A O 1
ATOM 799 N N . ASP A 1 101 ? 20.490 -14.307 -7.319 1.00 72.00 101 ASP A N 1
ATOM 800 C CA . ASP A 1 101 ? 19.664 -14.761 -8.440 1.00 72.00 101 ASP A CA 1
ATOM 801 C C . ASP A 1 101 ? 19.085 -16.172 -8.213 1.00 72.00 101 ASP A C 1
ATOM 803 O O . ASP A 1 101 ? 18.104 -16.548 -8.852 1.00 72.00 101 ASP A O 1
ATOM 807 N N . LEU A 1 102 ? 19.664 -16.950 -7.287 1.00 72.44 102 LEU A N 1
ATOM 808 C CA . LEU A 1 102 ? 19.240 -18.312 -6.952 1.00 72.44 102 LEU A CA 1
ATOM 809 C C . LEU A 1 102 ? 18.440 -18.391 -5.644 1.00 72.44 102 LEU A C 1
ATOM 811 O O . LEU A 1 102 ? 17.487 -19.164 -5.563 1.00 72.44 102 LEU A O 1
ATOM 815 N N . ALA A 1 103 ? 18.817 -17.618 -4.621 1.00 66.44 103 ALA A N 1
ATOM 816 C CA . ALA A 1 103 ? 18.213 -17.690 -3.287 1.00 66.44 103 ALA A CA 1
ATOM 817 C C . ALA A 1 103 ? 17.150 -16.610 -2.999 1.00 66.44 103 ALA A C 1
ATOM 819 O O . ALA A 1 103 ? 16.472 -16.677 -1.972 1.00 66.44 103 ALA A O 1
ATOM 820 N N . GLY A 1 104 ? 16.981 -15.614 -3.874 1.00 74.06 104 GLY A N 1
ATOM 821 C CA . GLY A 1 104 ? 16.074 -14.492 -3.635 1.00 74.06 104 GLY A CA 1
ATOM 822 C C . GLY A 1 104 ? 16.682 -13.447 -2.691 1.00 74.06 104 GLY A C 1
ATOM 823 O O . GLY A 1 104 ? 17.805 -12.991 -2.900 1.00 74.06 104 GLY A O 1
ATOM 824 N N . LEU A 1 105 ? 15.940 -12.996 -1.674 1.00 73.50 105 LEU A N 1
ATOM 825 C CA . LEU A 1 105 ? 16.418 -11.982 -0.723 1.00 73.50 105 LEU A CA 1
ATOM 826 C C . LEU A 1 105 ? 17.494 -12.561 0.211 1.00 73.50 105 LEU A C 1
ATOM 828 O O . LEU A 1 105 ? 17.202 -13.414 1.042 1.00 73.50 105 LEU A O 1
ATOM 832 N N . VAL A 1 106 ? 18.723 -12.052 0.118 1.00 64.38 106 VAL A N 1
ATOM 833 C CA . VAL A 1 106 ? 19.885 -12.566 0.874 1.00 64.38 106 VAL A CA 1
ATOM 834 C C . VAL A 1 106 ? 20.091 -11.833 2.189 1.00 64.38 106 VAL A C 1
ATOM 836 O O . VAL A 1 106 ? 20.486 -12.417 3.193 1.00 64.38 106 VAL A O 1
ATOM 839 N N . SER A 1 107 ? 19.883 -10.520 2.180 1.00 67.44 107 SER A N 1
ATOM 840 C CA . SER A 1 107 ? 20.081 -9.681 3.358 1.00 67.44 107 SER A CA 1
ATOM 841 C C . SER A 1 107 ? 19.292 -8.393 3.211 1.00 67.44 107 SER A C 1
ATOM 843 O O . SER A 1 107 ? 19.392 -7.760 2.153 1.00 67.44 107 SER A O 1
ATOM 845 N N . SER A 1 108 ? 18.602 -7.973 4.271 1.00 76.00 108 SER A N 1
ATOM 846 C CA . SER A 1 108 ? 18.087 -6.614 4.412 1.00 76.00 108 SER A CA 1
ATOM 847 C C . SER A 1 108 ? 18.706 -5.922 5.628 1.00 76.00 108 SER A C 1
ATOM 849 O O . SER A 1 108 ? 18.972 -6.553 6.649 1.00 76.00 108 SER A O 1
ATOM 851 N N . ASN A 1 109 ? 18.998 -4.627 5.499 1.00 78.06 109 ASN A N 1
ATOM 852 C CA . ASN A 1 109 ? 19.466 -3.785 6.599 1.00 78.06 109 ASN A CA 1
ATOM 853 C C . ASN A 1 109 ? 18.661 -2.4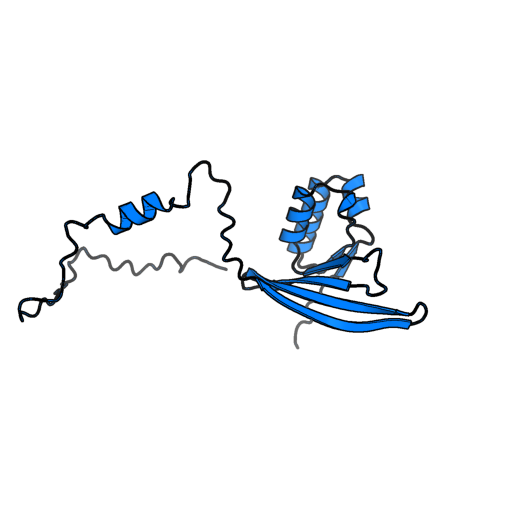89 6.617 1.00 78.06 109 ASN A C 1
ATOM 855 O O . ASN A 1 109 ? 18.611 -1.783 5.604 1.00 78.06 109 ASN A O 1
ATOM 859 N N . VAL A 1 110 ? 18.090 -2.155 7.774 1.00 80.19 110 VAL A N 1
ATOM 860 C CA . VAL A 1 110 ? 17.378 -0.891 7.992 1.00 80.19 110 VAL A CA 1
ATOM 861 C C . VAL A 1 110 ? 18.382 0.261 7.952 1.00 80.19 110 VAL A C 1
ATOM 863 O O . VAL A 1 110 ? 19.330 0.294 8.732 1.00 80.19 110 VAL A O 1
ATOM 866 N N . ILE A 1 111 ? 18.181 1.195 7.023 1.00 80.00 111 ILE A N 1
ATOM 867 C CA . ILE A 1 111 ? 19.026 2.386 6.840 1.00 80.00 111 ILE A CA 1
ATOM 868 C C . ILE A 1 111 ? 18.425 3.586 7.578 1.00 80.00 111 ILE A C 1
ATOM 870 O O . ILE A 1 111 ? 19.154 4.450 8.054 1.00 80.00 111 ILE A O 1
ATOM 874 N N . GLY A 1 112 ? 17.096 3.639 7.687 1.00 78.12 112 GLY A N 1
ATOM 875 C CA . GLY A 1 112 ? 16.391 4.721 8.363 1.00 78.12 112 GLY A CA 1
ATOM 876 C C . GLY A 1 112 ? 14.970 4.326 8.738 1.00 78.12 112 GLY A C 1
ATOM 877 O O . GLY A 1 112 ? 14.319 3.558 8.027 1.00 78.12 112 GLY A O 1
ATOM 878 N N . LYS A 1 113 ? 14.498 4.851 9.866 1.00 80.00 113 LYS A N 1
ATOM 879 C CA . LYS A 1 113 ? 13.120 4.708 10.330 1.00 80.00 113 LYS A CA 1
ATOM 880 C C . LYS A 1 113 ? 12.640 6.071 10.803 1.00 80.00 113 LYS A C 1
ATOM 882 O O . LYS A 1 113 ? 13.211 6.628 11.734 1.00 80.00 113 LYS A O 1
ATOM 887 N N . GLU A 1 114 ? 11.610 6.585 10.153 1.00 76.25 114 GLU A N 1
ATOM 888 C CA . GLU A 1 114 ? 10.968 7.846 10.500 1.00 76.25 114 GLU A CA 1
ATOM 889 C C . GLU A 1 114 ? 9.522 7.561 10.905 1.00 76.25 114 GLU A C 1
ATOM 891 O O . GLU A 1 114 ? 8.763 6.905 10.184 1.00 76.25 114 GLU A O 1
ATOM 896 N N . GLU A 1 115 ? 9.137 8.036 12.085 1.00 63.16 115 GLU A N 1
ATOM 897 C CA . GLU A 1 115 ? 7.734 8.120 12.472 1.00 63.16 115 GLU A CA 1
ATOM 898 C C . GLU A 1 115 ? 7.254 9.518 12.094 1.00 63.16 115 GLU A C 1
ATOM 900 O O . GLU A 1 115 ? 7.665 10.505 12.701 1.00 63.16 115 GLU A O 1
ATOM 905 N N . GLN A 1 116 ? 6.425 9.607 11.056 1.00 57.62 116 GLN A N 1
ATOM 906 C CA . GLN A 1 116 ? 5.736 10.850 10.751 1.00 57.62 116 GLN A CA 1
ATOM 907 C C . GLN A 1 116 ? 4.479 10.868 11.622 1.00 57.62 116 GLN A C 1
ATOM 909 O O . GLN A 1 116 ? 3.558 10.070 11.437 1.00 57.62 116 GLN A O 1
ATOM 914 N N . ASN A 1 117 ? 4.457 11.751 12.622 1.00 44.00 117 ASN A N 1
ATOM 915 C CA . ASN A 1 117 ? 3.177 12.234 13.115 1.00 44.00 117 ASN A CA 1
ATOM 916 C C . ASN A 1 117 ? 2.578 13.021 11.946 1.00 44.00 117 ASN A C 1
ATOM 918 O O . ASN A 1 117 ? 3.174 14.008 11.510 1.00 44.00 117 ASN A O 1
ATOM 922 N N . ASP A 1 118 ? 1.427 12.593 11.435 1.00 45.84 118 ASP A N 1
ATOM 923 C CA . ASP A 1 118 ? 0.585 13.410 10.554 1.00 45.84 118 ASP A CA 1
ATOM 924 C C . ASP A 1 118 ? -0.025 14.576 11.368 1.00 45.84 118 ASP A C 1
ATOM 926 O O . ASP A 1 118 ? -1.232 14.749 11.450 1.00 45.84 118 ASP A O 1
ATOM 930 N N . GLU A 1 119 ? 0.828 15.366 12.024 1.00 40.66 119 GLU A N 1
ATOM 931 C CA . GLU A 1 119 ? 0.527 16.725 12.489 1.00 40.66 119 GLU A CA 1
ATOM 932 C C . GLU A 1 119 ? 0.816 17.750 11.385 1.00 40.66 119 GLU A C 1
ATOM 934 O O . GLU A 1 119 ? 0.639 18.950 11.576 1.00 40.66 119 GLU A O 1
ATOM 939 N N . ASN A 1 120 ? 1.216 17.297 10.192 1.00 42.50 120 ASN A N 1
ATOM 940 C CA . ASN A 1 120 ? 0.964 18.091 9.004 1.00 42.50 120 ASN A CA 1
ATOM 941 C C . ASN A 1 120 ? -0.533 17.982 8.738 1.00 42.50 120 ASN A C 1
ATOM 943 O O . ASN A 1 120 ? -0.971 17.076 8.031 1.00 42.50 120 ASN A O 1
ATOM 947 N N . GLU A 1 121 ? -1.301 18.883 9.355 1.00 45.84 121 GLU A N 1
ATOM 948 C CA . GLU A 1 121 ? -2.653 19.215 8.936 1.00 45.84 121 GLU A CA 1
ATOM 949 C C . GLU A 1 121 ? -2.642 19.329 7.408 1.00 45.84 121 GLU A C 1
ATOM 951 O O . GLU A 1 121 ? -2.251 20.346 6.831 1.00 45.84 121 GLU A O 1
ATOM 956 N N . ILE A 1 122 ? -3.073 18.270 6.722 1.00 47.72 122 ILE A N 1
ATOM 957 C CA . ILE A 1 122 ? -3.615 18.413 5.383 1.00 47.72 122 ILE A CA 1
ATOM 958 C C . ILE A 1 122 ? -4.925 19.143 5.637 1.00 47.72 122 ILE A C 1
ATOM 960 O O . ILE A 1 122 ? -5.973 18.522 5.814 1.00 47.72 122 ILE A O 1
ATOM 964 N N . LEU A 1 123 ? -4.836 20.469 5.779 1.00 51.28 123 LEU A N 1
ATOM 965 C CA . LEU A 1 123 ? -6.002 21.324 5.864 1.00 51.28 123 LEU A CA 1
ATOM 966 C C . LEU A 1 123 ? -6.864 20.939 4.659 1.00 51.28 123 LEU A C 1
ATOM 968 O O . LEU A 1 123 ? -6.354 20.965 3.531 1.00 51.28 123 LEU A O 1
ATOM 972 N N . PRO A 1 124 ? -8.123 20.514 4.865 1.00 55.59 124 PRO A N 1
ATOM 973 C CA . PRO A 1 124 ? -8.992 20.206 3.743 1.00 55.59 124 PRO A CA 1
ATOM 974 C C . PRO A 1 124 ? -8.991 21.422 2.814 1.00 55.59 124 PRO A C 1
ATOM 976 O O . PRO A 1 124 ? -8.981 22.557 3.298 1.00 55.59 124 PRO A O 1
ATOM 979 N N . PHE A 1 125 ? -8.961 21.196 1.496 1.00 55.41 125 PHE A N 1
ATOM 980 C CA . PHE A 1 125 ? -9.082 22.260 0.496 1.00 55.41 125 PHE A CA 1
ATOM 981 C C . PHE A 1 125 ? -10.443 22.952 0.669 1.00 55.41 125 PHE A C 1
ATOM 983 O O . PHE A 1 125 ? -11.435 22.608 0.036 1.00 55.41 125 PHE A O 1
ATOM 990 N N . SER A 1 126 ? -10.489 23.905 1.591 1.00 58.34 126 SER A N 1
ATOM 991 C CA . SER A 1 126 ? -11.632 24.739 1.913 1.00 58.34 126 SER A CA 1
ATOM 992 C C . SER A 1 126 ? -11.471 26.059 1.175 1.00 58.34 126 SER A C 1
ATOM 994 O O . SER A 1 126 ? -10.371 26.605 1.078 1.00 58.34 126 SER A O 1
ATOM 996 N N . THR A 1 127 ? -12.573 26.619 0.678 1.00 68.56 127 THR A N 1
ATOM 997 C CA . THR A 1 127 ? -12.598 27.981 0.119 1.00 68.56 127 THR A CA 1
ATOM 998 C C . THR A 1 127 ? -12.308 29.054 1.172 1.00 68.56 127 THR A C 1
ATOM 1000 O O . THR A 1 127 ? -12.164 30.227 0.832 1.00 68.56 127 THR A O 1
ATOM 1003 N N . PHE A 1 128 ? -12.234 28.666 2.447 1.00 66.06 128 PHE A N 1
ATOM 1004 C CA . PHE A 1 128 ? -11.944 29.540 3.570 1.00 66.06 128 PHE A CA 1
ATOM 1005 C C . PHE A 1 128 ? -10.589 29.190 4.174 1.00 66.06 128 PHE A C 1
ATOM 1007 O O . PHE A 1 128 ? -10.241 28.025 4.366 1.00 66.06 128 PHE A O 1
ATOM 1014 N N . ARG A 1 129 ? -9.814 30.229 4.477 1.00 69.00 129 ARG A N 1
ATOM 1015 C CA . ARG A 1 129 ? -8.476 30.105 5.042 1.00 69.00 129 ARG A CA 1
ATOM 1016 C C . ARG A 1 129 ? -8.582 29.677 6.510 1.00 69.00 129 ARG A C 1
ATOM 1018 O O . ARG A 1 129 ? -8.986 30.473 7.348 1.00 69.00 129 ARG A O 1
ATOM 1025 N N . LEU A 1 130 ? -8.230 28.423 6.793 1.00 72.00 130 LEU A N 1
ATOM 1026 C CA . LEU A 1 130 ? -8.302 27.831 8.137 1.00 72.00 130 LEU A CA 1
ATOM 1027 C C . LEU A 1 130 ? -7.107 28.210 9.031 1.00 72.00 130 LEU A C 1
ATOM 1029 O O . LEU A 1 130 ? -7.244 28.254 10.248 1.00 72.00 130 LEU A O 1
ATOM 1033 N N . ALA A 1 131 ? -5.953 28.527 8.433 1.00 79.69 131 ALA A N 1
ATOM 1034 C CA . ALA A 1 131 ? -4.752 28.946 9.153 1.00 79.69 131 ALA A CA 1
ATOM 1035 C C . ALA A 1 131 ? -4.640 30.476 9.247 1.00 79.69 131 ALA A C 1
ATOM 1037 O O . ALA A 1 131 ? -4.731 31.181 8.232 1.00 79.69 131 ALA A O 1
ATOM 1038 N N . LEU A 1 132 ? -4.362 30.974 10.453 1.00 77.44 132 LEU A N 1
ATOM 1039 C CA . LEU A 1 132 ? -4.035 32.379 10.686 1.00 77.44 132 LEU A CA 1
ATOM 1040 C C . LEU A 1 132 ? -2.659 32.703 10.088 1.00 77.44 132 LEU A C 1
ATOM 1042 O O . LEU A 1 132 ? -1.730 31.900 10.126 1.00 77.44 132 LEU A O 1
ATOM 1046 N N . SER A 1 133 ? -2.518 33.890 9.511 1.00 82.88 133 SER A N 1
ATOM 1047 C CA . SER A 1 133 ? -1.209 34.455 9.190 1.00 82.88 133 SER A CA 1
ATOM 1048 C C . SER A 1 133 ? -0.471 34.878 10.462 1.00 82.88 133 SER A C 1
ATOM 1050 O O . SER A 1 133 ? -1.094 35.190 11.476 1.00 82.88 133 SER A O 1
ATOM 1052 N N . GLU A 1 134 ? 0.860 34.975 10.396 1.00 85.50 134 GLU A N 1
ATOM 1053 C CA . GLU A 1 134 ? 1.687 35.438 11.524 1.00 85.50 134 GLU A CA 1
ATOM 1054 C C . GLU A 1 134 ? 1.200 36.775 12.098 1.00 85.50 134 GLU A C 1
ATOM 1056 O O . GLU A 1 134 ? 1.229 36.988 13.307 1.00 85.50 134 GLU A O 1
ATOM 1061 N N . LYS A 1 135 ? 0.699 37.663 11.230 1.00 87.06 135 LYS A N 1
ATOM 1062 C CA . LYS A 1 135 ? 0.113 38.940 11.634 1.00 87.06 135 LYS A CA 1
ATOM 1063 C C . LYS A 1 135 ? -1.181 38.751 12.430 1.00 87.06 135 LYS A C 1
ATOM 1065 O O . LYS A 1 135 ? -1.321 39.343 13.492 1.00 87.06 135 LYS A O 1
ATOM 1070 N N . GLU A 1 136 ? -2.099 37.918 11.946 1.00 85.75 136 GLU A N 1
ATOM 1071 C CA . GLU A 1 136 ? -3.378 37.652 12.619 1.00 85.75 136 GLU A CA 1
ATOM 1072 C C . GLU A 1 136 ? -3.182 36.935 13.961 1.00 85.75 136 GLU A C 1
ATOM 1074 O O . GLU A 1 136 ? -3.909 37.199 14.918 1.00 85.75 136 GLU A O 1
ATOM 1079 N N . GLU A 1 137 ? -2.172 36.069 14.075 1.00 86.31 137 GLU A N 1
ATOM 1080 C CA . GLU A 1 137 ? -1.801 35.481 15.363 1.00 86.31 137 GLU A CA 1
ATOM 1081 C C . GLU A 1 137 ? -1.308 36.526 16.363 1.00 86.31 137 GLU A C 1
ATOM 1083 O O . GLU A 1 137 ? -1.626 36.448 17.554 1.00 86.31 137 GLU A O 1
ATOM 1088 N N . LEU A 1 138 ? -0.514 37.486 15.888 1.00 87.19 138 LEU A N 1
ATOM 1089 C CA . LEU A 1 138 ? 0.031 38.567 16.701 1.00 87.19 138 LEU A CA 1
ATOM 1090 C C . LEU A 1 138 ? -1.086 39.508 17.159 1.00 87.19 138 LEU A C 1
ATOM 1092 O O . LEU A 1 138 ? -1.172 39.811 18.349 1.00 87.19 138 LEU A O 1
ATOM 1096 N N . ASP A 1 139 ? -1.992 39.862 16.249 1.00 85.31 139 ASP A N 1
ATOM 1097 C CA . ASP A 1 139 ? -3.172 40.672 16.539 1.00 85.31 139 ASP A CA 1
ATOM 1098 C C . ASP A 1 139 ? -4.078 39.956 17.558 1.00 85.31 139 ASP A C 1
ATOM 1100 O O . ASP A 1 139 ? -4.438 40.544 18.577 1.00 85.31 139 ASP A O 1
ATOM 1104 N N . ARG A 1 140 ? -4.354 38.652 17.386 1.00 83.75 140 ARG A N 1
ATOM 1105 C CA . ARG A 1 140 ? -5.126 37.850 18.358 1.00 83.75 140 ARG A CA 1
ATOM 1106 C C . ARG A 1 140 ? -4.485 37.843 19.747 1.00 83.75 140 ARG A C 1
ATOM 1108 O O . ARG A 1 140 ? -5.198 37.934 20.742 1.00 83.75 140 ARG A O 1
ATOM 1115 N N . LYS A 1 141 ? -3.154 37.740 19.833 1.00 82.00 141 LYS A N 1
ATOM 1116 C CA . LYS A 1 141 ? -2.418 37.790 21.112 1.00 82.00 141 LYS A CA 1
ATOM 1117 C C . LYS A 1 141 ? -2.478 39.173 21.770 1.00 82.00 141 LYS A C 1
ATOM 1119 O O . LYS A 1 141 ? -2.355 39.261 22.989 1.00 82.00 141 LYS A O 1
ATOM 1124 N N . GLN A 1 142 ? -2.646 40.237 20.988 1.00 83.31 142 GLN A N 1
ATOM 1125 C CA . GLN A 1 142 ? -2.733 41.615 21.479 1.00 83.31 142 GLN A CA 1
ATOM 1126 C C . GLN A 1 142 ? -4.155 42.039 21.868 1.00 83.31 142 GLN A C 1
ATOM 1128 O O . GLN A 1 142 ? -4.317 43.026 22.589 1.00 83.31 142 GLN A O 1
ATOM 1133 N N . VAL A 1 143 ? -5.184 41.305 21.435 1.00 80.81 143 VAL A N 1
ATOM 1134 C CA . VAL A 1 143 ? -6.571 41.571 21.828 1.00 80.81 143 VAL A CA 1
ATOM 1135 C C . VAL A 1 143 ? -6.750 41.294 23.321 1.00 80.81 143 VAL A C 1
ATOM 1137 O O . VAL A 1 143 ? -6.734 40.155 23.785 1.00 80.81 143 VAL A O 1
ATOM 1140 N N . VAL A 1 144 ? -6.961 42.364 24.089 1.00 74.38 144 VAL A N 1
ATOM 1141 C CA . VAL A 1 144 ? -7.336 42.280 25.502 1.00 74.38 144 VAL A CA 1
ATOM 1142 C C . VAL A 1 144 ? -8.821 41.950 25.587 1.00 74.38 144 VAL A C 1
ATOM 1144 O O . VAL A 1 144 ? -9.670 42.758 25.215 1.00 74.38 144 VAL A O 1
ATOM 1147 N N . LEU A 1 145 ? -9.135 40.758 26.091 1.00 76.56 145 LEU A N 1
ATOM 1148 C CA . LEU A 1 145 ? -10.512 40.337 26.315 1.00 76.56 145 LEU A CA 1
ATOM 1149 C C . LEU A 1 145 ? -11.131 41.171 27.456 1.00 76.56 145 LEU A C 1
ATOM 1151 O O . LEU A 1 145 ? -10.616 41.137 28.577 1.00 76.56 145 LEU A O 1
ATOM 1155 N N . PRO A 1 146 ? -12.235 41.902 27.213 1.00 70.00 146 PRO A N 1
ATOM 1156 C CA . PRO A 1 146 ? -12.774 42.893 28.151 1.00 70.00 146 PRO A CA 1
ATOM 1157 C C . PRO A 1 146 ? -13.250 42.319 29.496 1.00 70.00 146 PRO A C 1
ATOM 1159 O O . PRO A 1 146 ? -13.418 43.076 30.449 1.00 70.00 146 PRO A O 1
ATOM 1162 N N . PHE A 1 147 ? -13.428 40.998 29.607 1.00 64.12 147 PHE A N 1
ATOM 1163 C CA . PHE A 1 147 ? -13.938 40.336 30.815 1.00 64.12 147 PHE A CA 1
ATOM 1164 C C . PHE A 1 147 ? -12.971 39.330 31.449 1.00 64.12 147 PHE A C 1
ATOM 1166 O O . PHE A 1 147 ? -13.291 38.746 32.486 1.00 64.12 147 PHE A O 1
ATOM 1173 N N 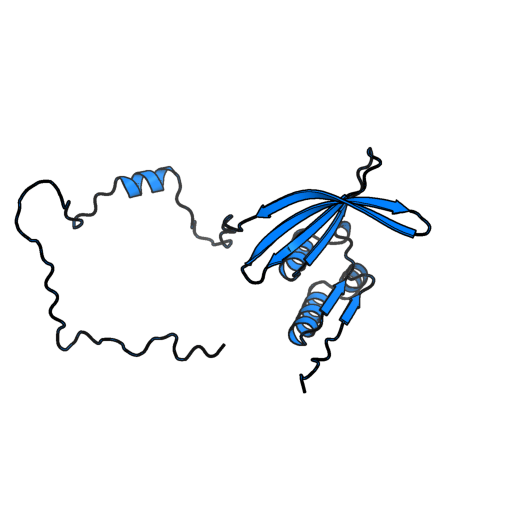. THR A 1 148 ? -11.769 39.153 30.895 1.00 60.41 148 THR A N 1
ATOM 1174 C CA . THR A 1 148 ? -10.761 38.276 31.501 1.00 60.41 148 THR A CA 1
ATOM 1175 C C . THR A 1 148 ? -10.091 39.031 32.642 1.00 60.41 148 THR A C 1
ATOM 1177 O O . THR A 1 148 ? -9.102 39.742 32.462 1.00 60.41 148 THR A O 1
ATOM 1180 N N . LYS A 1 149 ? -10.678 38.938 33.839 1.00 58.31 149 LYS A N 1
ATOM 1181 C CA . LYS A 1 149 ? -10.125 39.535 35.058 1.00 58.31 149 LYS A CA 1
ATOM 1182 C C . LYS A 1 149 ? -8.696 39.017 35.256 1.00 58.31 149 LYS A C 1
ATOM 1184 O O . LYS A 1 149 ? -8.490 37.818 35.413 1.00 58.31 149 LYS A O 1
ATOM 1189 N N . LYS A 1 150 ? -7.709 39.921 35.279 1.00 53.72 150 LYS A N 1
ATOM 1190 C CA . LYS A 1 150 ? -6.348 39.632 35.756 1.00 53.72 150 LYS A CA 1
ATOM 1191 C C . LYS A 1 150 ? -6.409 39.264 37.242 1.00 53.72 150 LYS A C 1
ATOM 1193 O O . LYS A 1 150 ? -6.267 40.120 38.107 1.00 53.72 150 LYS A O 1
ATOM 1198 N N . SER A 1 151 ? -6.623 37.997 37.553 1.00 49.56 151 SER A N 1
ATOM 1199 C CA . SER A 1 151 ? -6.153 37.406 38.802 1.00 49.56 151 SER A CA 1
ATOM 1200 C C . SER A 1 151 ? -4.683 37.054 38.538 1.00 49.56 151 SER A C 1
ATOM 1202 O O . SER A 1 151 ? -4.408 36.251 37.659 1.00 49.56 151 SER A O 1
ATOM 1204 N N . ILE A 1 152 ? -3.666 37.653 39.146 1.00 51.66 152 ILE A N 1
ATOM 1205 C CA . ILE A 1 152 ? -3.394 37.737 40.576 1.00 51.66 152 ILE A CA 1
ATOM 1206 C C . ILE A 1 152 ? -2.276 38.782 40.713 1.00 51.66 152 ILE A C 1
ATOM 1208 O O . ILE A 1 152 ? -1.155 38.491 40.322 1.00 51.66 152 ILE A O 1
ATOM 1212 N N . GLU A 1 153 ? -2.533 39.975 41.250 1.00 50.31 153 GLU A N 1
ATOM 1213 C CA . GLU A 1 153 ? -1.445 40.719 41.923 1.00 50.31 153 GLU A CA 1
ATOM 1214 C C . GLU A 1 153 ? -1.894 41.796 42.911 1.00 50.31 153 GLU A C 1
ATOM 1216 O O . GLU A 1 153 ? -1.070 42.501 43.484 1.00 50.31 153 GLU A O 1
ATOM 1221 N N . SER A 1 154 ? -3.183 41.929 43.215 1.00 48.28 154 SER A N 1
ATOM 1222 C CA . SER A 1 154 ? -3.600 42.825 44.290 1.00 48.28 154 SER A CA 1
ATOM 1223 C C . SER A 1 154 ? -4.895 42.350 44.924 1.00 48.28 154 SER A C 1
ATOM 1225 O O . SER A 1 154 ? -5.908 42.231 44.252 1.00 48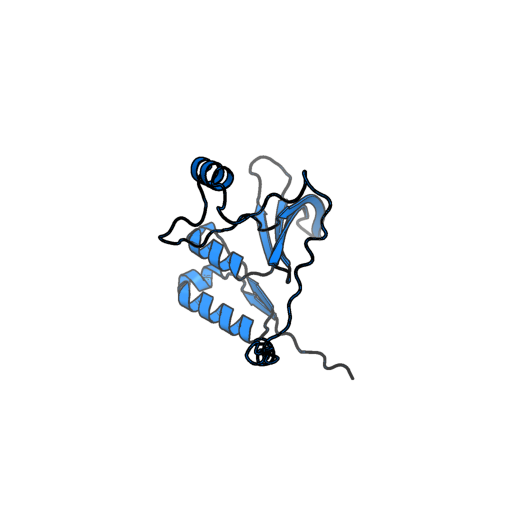.28 154 SER A O 1
ATOM 1227 N N . GLN A 1 155 ? -4.818 42.172 46.244 1.00 44.25 155 GLN A N 1
ATOM 1228 C CA . GLN A 1 155 ? -5.901 41.988 47.215 1.00 44.25 155 GLN A CA 1
ATOM 1229 C C . GLN A 1 155 ? -6.291 40.538 47.538 1.00 44.25 155 GLN A C 1
ATOM 1231 O O . GLN A 1 155 ? -7.043 39.866 46.842 1.00 44.25 155 GLN A O 1
ATOM 1236 N N . LYS A 1 156 ? -5.813 40.109 48.715 1.00 49.69 156 LYS A N 1
ATOM 1237 C CA . LYS A 1 156 ? -6.403 39.066 49.557 1.00 49.69 156 LYS A CA 1
ATOM 1238 C C . LYS A 1 156 ? -7.893 39.361 49.787 1.00 49.69 156 LYS A C 1
ATOM 1240 O O . LYS A 1 156 ? -8.239 39.988 50.779 1.00 49.69 156 LYS A O 1
ATOM 1245 N N . THR A 1 157 ? -8.762 38.895 48.902 1.00 48.16 157 THR A N 1
ATOM 1246 C CA . THR A 1 157 ? -10.140 38.518 49.233 1.00 48.16 157 THR A CA 1
ATOM 1247 C C . THR A 1 157 ? -10.465 37.293 48.388 1.00 48.16 157 THR A C 1
ATOM 1249 O O . THR A 1 157 ? -10.252 37.289 47.178 1.00 48.16 157 THR A O 1
ATOM 1252 N N . SER A 1 158 ? -10.860 36.205 49.039 1.00 52.16 158 SER A N 1
ATOM 1253 C CA . SER A 1 158 ? -11.217 34.934 48.414 1.00 52.16 158 SER A CA 1
ATOM 1254 C C . SER A 1 158 ? -12.329 35.142 47.383 1.00 52.16 158 SER A C 1
ATOM 1256 O O . SER A 1 158 ? -13.499 35.249 47.741 1.00 52.16 158 SER A O 1
ATOM 1258 N N . SER A 1 159 ? -11.978 35.209 46.101 1.00 50.66 159 SER A N 1
ATOM 1259 C CA . SER A 1 159 ? -12.946 35.200 45.003 1.00 50.66 159 SER A CA 1
ATOM 1260 C C . SER A 1 159 ? -13.330 33.744 44.737 1.00 50.66 159 SER A C 1
ATOM 1262 O O . SER A 1 159 ? -12.896 33.129 43.769 1.00 50.66 159 SER A O 1
ATOM 1264 N N . GLN A 1 160 ? -14.081 33.158 45.670 1.00 57.47 160 GLN A N 1
ATOM 1265 C CA . GLN A 1 160 ? -14.783 31.905 45.423 1.00 57.47 160 GLN A CA 1
ATOM 1266 C C . GLN A 1 160 ? -15.918 32.198 44.443 1.00 57.47 160 GLN A C 1
ATOM 1268 O O . GLN A 1 160 ? -16.771 33.045 44.706 1.00 57.47 160 GLN A O 1
ATOM 1273 N N . ILE A 1 161 ? -15.906 31.514 43.302 1.00 58.06 161 ILE A N 1
ATOM 1274 C CA . ILE A 1 161 ? -17.073 31.437 42.430 1.00 58.06 161 ILE A CA 1
ATOM 1275 C C . ILE A 1 161 ? -17.990 30.406 43.086 1.00 58.06 161 ILE A C 1
ATOM 1277 O O . ILE A 1 161 ? -17.693 29.214 43.069 1.00 58.06 161 ILE A O 1
ATOM 1281 N N . PHE A 1 162 ? -19.045 30.880 43.744 1.00 56.78 162 PHE A N 1
ATOM 1282 C CA . PHE A 1 162 ? -20.116 30.025 44.237 1.00 56.78 162 PHE A CA 1
ATOM 1283 C C . PHE A 1 162 ? -21.122 29.861 43.106 1.00 56.78 162 PHE A C 1
ATOM 1285 O O . PHE A 1 162 ? -21.771 30.827 42.709 1.00 56.78 162 PHE A O 1
ATOM 1292 N N . TYR A 1 163 ? -21.179 28.656 42.556 1.00 68.00 163 TYR A N 1
ATOM 1293 C CA . TYR A 1 163 ? -22.227 28.243 41.641 1.00 68.00 163 TYR A CA 1
ATOM 1294 C C . TYR A 1 163 ? -23.288 27.514 42.467 1.00 68.00 163 TYR A C 1
ATOM 1296 O O . TYR A 1 163 ? -22.982 26.506 43.106 1.00 68.00 163 TYR A O 1
ATOM 1304 N N . GLU A 1 164 ? -24.494 28.072 42.516 1.00 65.88 164 GLU A N 1
ATOM 1305 C CA . GLU A 1 164 ? -25.690 27.359 42.960 1.00 65.88 164 GLU A CA 1
ATOM 1306 C C . GLU A 1 164 ? -26.401 26.888 41.691 1.00 65.88 164 GLU A C 1
ATOM 1308 O O . GLU A 1 164 ? -26.794 27.753 40.907 1.00 65.88 164 GLU A O 1
ATOM 1313 N N . PRO A 1 165 ? -26.534 25.568 41.468 1.00 68.94 165 PRO A N 1
ATOM 1314 C CA . PRO A 1 165 ? -27.334 25.050 40.368 1.00 68.94 165 PRO A CA 1
ATOM 1315 C C . PRO A 1 165 ? -28.761 25.573 40.518 1.00 68.94 165 PRO A C 1
ATOM 1317 O O . PRO A 1 165 ? -29.366 25.399 41.585 1.00 68.94 165 PRO A O 1
ATOM 1320 N N . ASP A 1 166 ? -29.279 26.246 39.495 1.00 72.25 166 ASP A N 1
ATOM 1321 C CA . ASP A 1 166 ? -30.675 26.668 39.500 1.00 72.25 166 ASP A CA 1
ATOM 1322 C C . ASP A 1 166 ? -31.587 25.542 38.982 1.00 72.25 166 ASP A C 1
ATOM 1324 O O . ASP A 1 166 ? -31.135 24.537 38.443 1.00 72.25 166 ASP A O 1
ATOM 1328 N N . ALA A 1 167 ? -32.897 25.653 39.211 1.00 68.06 167 ALA A N 1
ATOM 1329 C CA . ALA A 1 167 ? -33.846 24.599 38.835 1.00 68.06 167 ALA A CA 1
ATOM 1330 C C . ALA A 1 167 ? -34.030 24.430 37.309 1.00 68.06 167 ALA A C 1
ATOM 1332 O O . ALA A 1 167 ? -34.823 23.583 36.905 1.00 68.06 167 ALA A O 1
ATOM 1333 N N . GLY A 1 168 ? -33.376 25.267 36.497 1.00 63.53 168 GLY A N 1
ATOM 1334 C CA . GLY A 1 168 ? -33.288 25.176 35.042 1.00 63.53 168 GLY A CA 1
ATOM 1335 C C . GLY A 1 168 ? -31.865 24.912 34.536 1.00 63.53 168 GLY A C 1
ATOM 1336 O O . GLY A 1 168 ? -31.659 24.937 33.324 1.00 63.53 168 GLY A O 1
ATOM 1337 N N . ASP A 1 169 ? -30.898 24.652 35.425 1.00 72.00 169 ASP A N 1
ATOM 1338 C CA . ASP A 1 169 ? -29.674 23.947 35.061 1.00 72.00 169 ASP A CA 1
ATOM 1339 C C . ASP A 1 169 ? -30.051 22.484 34.836 1.00 72.00 169 ASP A C 1
ATOM 1341 O O . ASP A 1 169 ? -29.942 21.633 35.725 1.00 72.00 169 ASP A O 1
ATOM 1345 N N . ASP A 1 170 ? -30.544 22.214 33.631 1.00 65.38 170 ASP A N 1
ATOM 1346 C CA . ASP A 1 170 ? -30.672 20.867 33.114 1.00 65.38 170 ASP A CA 1
ATOM 1347 C C . ASP A 1 170 ? -29.247 20.290 33.086 1.00 65.38 170 ASP A C 1
ATOM 1349 O O . ASP A 1 170 ? -28.413 20.613 32.238 1.00 65.38 170 ASP A O 1
ATOM 1353 N N . PHE A 1 171 ? -28.916 19.482 34.096 1.00 60.56 171 PHE A N 1
ATOM 1354 C CA . PHE A 1 171 ? -27.881 18.474 33.937 1.00 60.56 171 PHE A CA 1
ATOM 1355 C C . PHE A 1 171 ? -28.422 17.568 32.834 1.00 60.56 171 PHE A C 1
ATOM 1357 O O . PHE A 1 171 ? -29.230 16.682 33.108 1.00 60.56 171 PHE A O 1
ATOM 1364 N N . ASP A 1 172 ? -28.053 17.855 31.588 1.00 64.00 172 ASP A N 1
ATOM 1365 C CA . ASP A 1 172 ? -28.296 16.968 30.460 1.00 64.00 172 ASP A CA 1
ATOM 1366 C C . ASP A 1 172 ? -27.507 15.678 30.752 1.00 64.00 172 ASP A C 1
ATOM 1368 O O . ASP A 1 172 ? -26.348 15.521 30.378 1.00 64.00 172 ASP A O 1
ATOM 1372 N N . GLU A 1 173 ? -28.115 14.781 31.536 1.00 58.47 173 GLU A N 1
ATOM 1373 C CA . GLU A 1 173 ? -27.621 13.431 31.835 1.00 58.47 173 GLU A CA 1
ATOM 1374 C C . GLU A 1 173 ? -27.701 12.526 30.596 1.00 58.47 173 GLU A C 1
ATOM 1376 O O . GLU A 1 173 ? -27.202 11.403 30.617 1.00 58.47 173 GLU A O 1
ATOM 1381 N N . GLU A 1 174 ? -28.317 13.007 29.515 1.00 57.81 174 GLU A N 1
ATOM 1382 C CA . GL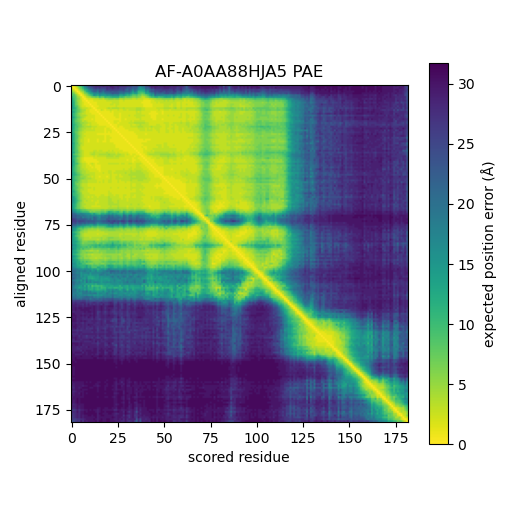U A 1 174 ? -28.327 12.352 28.215 1.00 57.81 174 GLU A CA 1
ATOM 1383 C C . GLU A 1 174 ? -26.995 12.660 27.517 1.00 57.81 174 GLU A C 1
ATOM 1385 O O . GLU A 1 174 ? -26.873 13.614 26.750 1.00 57.81 174 GLU A O 1
ATOM 1390 N N . ASP A 1 175 ? -25.963 11.881 27.854 1.00 63.81 175 ASP A N 1
ATOM 1391 C CA . ASP A 1 175 ? -24.693 11.898 27.131 1.00 63.81 175 ASP A CA 1
ATOM 1392 C C . ASP A 1 175 ? -24.997 11.597 25.649 1.00 63.81 175 ASP A C 1
ATOM 1394 O O . ASP A 1 175 ? -25.445 10.489 25.332 1.00 63.81 175 ASP A O 1
ATOM 1398 N N . PRO A 1 176 ? -24.809 12.564 24.727 1.00 65.44 176 PRO A N 1
ATOM 1399 C CA . PRO A 1 176 ? -25.157 12.403 23.316 1.00 65.44 176 PRO A CA 1
ATOM 1400 C C . PRO A 1 176 ? -24.294 11.349 22.605 1.00 65.44 176 PRO A C 1
ATOM 1402 O O . PRO A 1 176 ? -24.489 11.110 21.415 1.00 65.44 176 PRO A O 1
ATOM 1405 N N . ASP A 1 177 ? -23.343 10.736 23.316 1.00 67.88 177 ASP A N 1
ATOM 1406 C CA . ASP A 1 177 ? -22.550 9.607 22.852 1.00 67.88 177 ASP A CA 1
ATOM 1407 C C . ASP A 1 177 ? -23.173 8.229 23.213 1.00 67.88 177 ASP A C 1
ATOM 1409 O O . ASP A 1 177 ? -22.683 7.204 22.731 1.00 67.88 177 ASP A O 1
ATOM 1413 N N . GLU A 1 178 ? -24.240 8.147 24.029 1.00 67.62 178 GLU A N 1
ATOM 1414 C CA . GLU A 1 178 ? -24.830 6.862 24.476 1.00 67.62 178 GLU A CA 1
ATOM 1415 C C . GLU A 1 178 ? -25.574 6.079 23.376 1.00 67.62 178 GLU A C 1
ATOM 1417 O O . GLU A 1 178 ? -25.699 4.853 23.467 1.00 67.62 178 GLU A O 1
ATOM 1422 N N . ASP A 1 179 ? -26.034 6.737 22.309 1.00 70.50 179 ASP A N 1
ATOM 1423 C CA . ASP A 1 179 ? -26.660 6.090 21.149 1.00 70.50 179 ASP A CA 1
ATOM 1424 C C . ASP A 1 179 ? -25.670 5.789 20.004 1.00 70.50 179 ASP A C 1
ATOM 1426 O O . ASP A 1 179 ? -26.050 5.199 18.983 1.00 70.50 179 ASP A O 1
ATOM 1430 N N . LEU A 1 180 ? -24.379 6.100 20.186 1.00 69.88 180 LEU A N 1
ATOM 1431 C CA . LEU A 1 180 ? -23.315 5.771 19.239 1.00 69.88 180 LEU A CA 1
ATOM 1432 C C . LEU A 1 180 ? -22.953 4.280 19.322 1.00 69.88 180 LEU A C 1
ATOM 1434 O O . LEU A 1 180 ? -21.951 3.863 19.906 1.00 69.88 180 LEU A O 1
ATOM 1438 N N . THR A 1 181 ? -23.764 3.438 18.684 1.00 65.06 181 THR A N 1
ATOM 1439 C CA . THR A 1 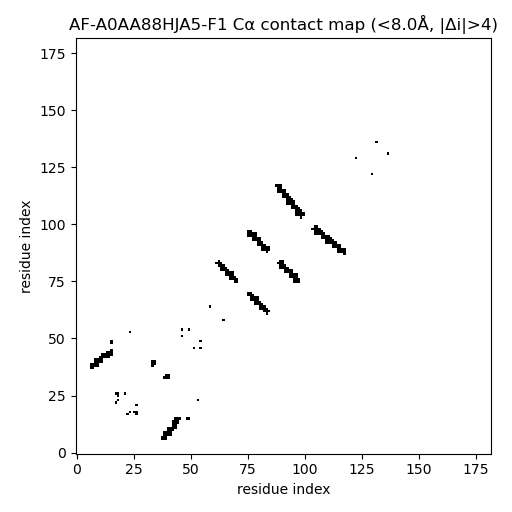181 ? -23.405 2.036 18.438 1.00 65.06 181 THR A CA 1
ATOM 1440 C C . THR A 1 181 ? -22.274 1.953 17.403 1.00 65.06 181 THR A C 1
ATOM 1442 O O . THR A 1 181 ? -22.482 2.313 16.242 1.00 65.06 181 THR A O 1
ATOM 1445 N N . PHE A 1 182 ? -21.096 1.479 17.826 1.00 61.97 182 PHE A N 1
ATOM 1446 C CA . PHE A 1 182 ? -19.934 1.174 16.973 1.00 61.97 182 PHE A CA 1
ATOM 1447 C C . PHE A 1 182 ? -20.137 -0.056 16.077 1.00 61.97 182 PHE A C 1
ATOM 1449 O O . PHE A 1 182 ? -20.782 -1.031 16.530 1.00 61.97 182 PHE A O 1
#

Secondary structure (DSSP, 8-state):
------PPEEEES-HHHHHHHH-HHHHHHHHHHHHHTT-EEEE---GGGS-HHHHHHHHHH-SEEEEEE--TT-S-EEEEEEEE-TTS-EEEEEEEEEEETTTEEEEEEEEEEEEE---S------SS--SPPHHHHHHHHH---TT----SSS--------PPPPTT-------TTTT---